Protein AF-U4UB54-F1 (afdb_monomer)

Sequence (239 aa):
MKPTSVFCNCKDSCSEETNCNCIKRSGTKFCFTDVEDLESYRLVAKSVNRPTYECNDQCQCCASLCGNKLVQCGPRKGLEVKLCEDARKGEGVFAGDPIANGSFVCEYAGETISEKEASIRFKLNAKHRRMNYIFCIDEHFGDNSVKTFIDPTVYGNIGRYINHSCDPNCSMIITRIHDNIPVLGIYACRDIKTGEELSYDYGISDLSGGVGELEPNRTKCLCGSTNCRGFLPYDSKIM

Organism: Dendroctonus ponderosae (NCBI:txid77166)

Mean predicted aligned error: 5.95 Å

InterPro domains:
  IPR001214 SET domain [PF00856] (90-203)
  IPR001214 SET domain [PS50280] (77-203)
  IPR001214 SET domain [SM00317] (77-209)
  IPR003616 Post-SET domain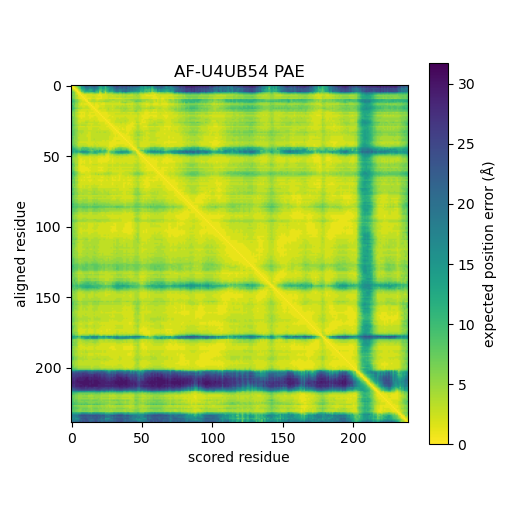 [PS50868] (217-233)
  IPR003616 Post-SET domain [SM00508] (217-233)
  IPR007728 Pre-SET domain [PS50867] (6-74)
  IPR046341 SET domain superfamily [G3DSA:2.170.270.10] (1-237)
  IPR046341 SET domain superfamily [SSF82199] (5-230)
  IPR050973 Histone-lysine N-methyltransferase, H3 Lys-9 specific [PTHR46223] (6-233)

pLDDT: mean 88.28, std 14.68, range [31.72, 98.75]

Secondary structure (DSSP, 8-state):
----------SS--STTTT-HHHHH-SEEEE-S-SS-GGG-EEEESSTT--EE---TT--S-TTT--S--GGG-PPTTEEEEE-SSGGG-EEEEESS-B-TT-EEEEE-EEEE-HHHHHHHHHHHHHTT-----EEEEEEETTEEEEEEEEEEEEE-GGGGPEE-SS-SEEEEEEESSSS--EEEEEESS-B-TTPBPEE-------SSS-TT--TTPPBP----TT--SB----GGG-

Nearest PDB structures (foldseek):
  3bo5-assembly1_A  TM=8.324E-01  e=3.646E-15  Homo sapiens
  1peg-assembly2_B  TM=8.873E-01  e=2.115E-10  Neurospora crassa
  6c24-assembly1_K  TM=7.425E-01  e=3.211E-11  Homo sapiens
  4mi0-assembly1_A  TM=7.485E-01  e=7.020E-10  Homo sapiens
  5ht6-assembly1_A  TM=6.904E-01  e=7.768E-06  Homo sapiens

Radius of gyration: 18.67 Å; Cα contacts (8 Å, |Δi|>4): 504; chains: 1; bounding box: 44×36×50 Å

Solvent-accessible surface area (backbone atoms only — not comparable to full-atom values): 13770 Å² total; per-residue (Å²): 119,79,88,69,81,65,53,29,84,30,64,45,48,62,39,79,88,59,66,21,52,25,51,72,65,20,12,36,45,68,46,59,85,43,73,86,44,71,85,50,32,25,56,42,83,77,41,89,95,45,46,35,37,30,58,41,90,79,24,52,36,31,80,89,56,30,56,43,57,56,76,90,75,53,58,50,82,56,68,40,80,43,74,37,94,58,60,90,72,36,55,27,28,26,30,64,47,72,42,54,49,23,20,70,44,33,47,58,44,42,43,78,47,53,72,71,54,48,34,51,52,50,53,51,23,61,76,67,73,46,85,82,61,71,42,77,45,79,48,75,50,83,97,43,73,49,78,47,37,33,32,33,80,87,50,52,47,78,40,71,36,47,38,61,20,72,72,47,49,28,44,80,41,53,29,30,47,68,79,90,66,75,44,37,38,31,24,26,72,36,73,40,50,56,73,39,73,46,19,30,63,84,56,81,45,75,75,84,52,98,61,86,86,74,68,90,82,73,53,72,47,80,54,80,44,94,76,51,78,59,43,55,58,58,74,68,87,57,107

Structure (mmCIF, N/CA/C/O backbone):
data_AF-U4UB54-F1
#
_entry.id   AF-U4UB54-F1
#
loop_
_atom_site.group_PDB
_atom_site.id
_atom_site.type_symbol
_atom_site.label_atom_id
_atom_site.label_alt_id
_atom_site.label_comp_id
_atom_site.label_asym_id
_atom_site.label_entity_id
_atom_site.label_seq_id
_atom_site.pdbx_PDB_ins_code
_atom_site.Cartn_x
_atom_site.Cartn_y
_atom_site.Cartn_z
_atom_site.occupancy
_atom_site.B_iso_or_equiv
_atom_site.auth_seq_id
_atom_site.auth_comp_id
_atom_site.auth_asym_id
_atom_site.auth_atom_id
_atom_site.pdbx_PDB_model_num
ATOM 1 N N . ME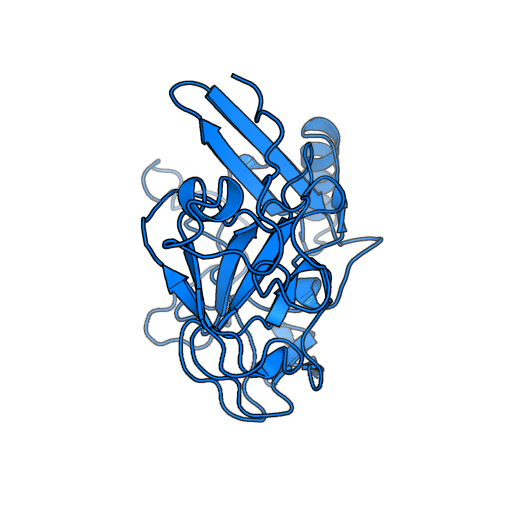T A 1 1 ? 10.610 17.191 14.970 1.00 44.44 1 MET A N 1
ATOM 2 C CA . MET A 1 1 ? 10.272 16.257 16.076 1.00 44.44 1 MET A CA 1
ATOM 3 C C . MET A 1 1 ? 10.198 14.852 15.500 1.00 44.44 1 MET A C 1
ATOM 5 O O . MET A 1 1 ? 9.519 14.687 14.497 1.00 44.44 1 MET A O 1
ATOM 9 N N . LYS A 1 2 ? 10.895 13.860 16.078 1.00 49.22 2 LYS A N 1
ATOM 10 C CA . LYS A 1 2 ? 10.706 12.452 15.682 1.00 49.22 2 LYS A CA 1
ATOM 11 C C . LYS A 1 2 ? 9.244 12.043 15.927 1.00 49.22 2 LYS A C 1
ATOM 13 O O . LYS A 1 2 ? 8.630 12.601 16.841 1.00 49.22 2 LYS A O 1
ATOM 18 N N . PRO A 1 3 ? 8.685 11.096 15.160 1.00 57.81 3 PRO A N 1
ATOM 19 C CA . PRO A 1 3 ? 7.348 10.597 15.434 1.00 57.81 3 PRO A CA 1
ATOM 20 C C . PRO A 1 3 ? 7.305 10.022 16.853 1.00 57.81 3 PRO A C 1
ATOM 22 O O . PRO A 1 3 ? 8.027 9.082 17.170 1.00 57.81 3 PRO A O 1
ATOM 25 N N . THR A 1 4 ? 6.525 10.649 17.728 1.00 62.09 4 THR A N 1
ATOM 26 C CA . THR A 1 4 ? 6.266 10.145 19.077 1.00 62.09 4 THR A CA 1
ATOM 27 C C . THR A 1 4 ? 5.351 8.941 19.023 1.00 62.09 4 THR A C 1
ATOM 29 O O . THR A 1 4 ? 4.424 8.930 18.209 1.00 62.09 4 THR A O 1
ATOM 32 N N . SER A 1 5 ? 5.585 8.011 19.948 1.00 66.06 5 SER A N 1
ATOM 33 C CA . SER A 1 5 ? 4.747 6.837 20.122 1.00 66.06 5 SER A CA 1
ATOM 34 C C . SER A 1 5 ? 3.275 7.155 20.283 1.00 66.06 5 SER A C 1
ATOM 36 O O . SER A 1 5 ? 2.917 8.087 21.009 1.00 66.06 5 SER A O 1
ATOM 38 N N . VAL A 1 6 ? 2.429 6.419 19.557 1.00 82.94 6 VAL A N 1
ATOM 39 C CA . VAL A 1 6 ? 0.975 6.599 19.570 1.00 82.94 6 VAL A CA 1
ATOM 40 C C . VAL A 1 6 ? 0.317 5.325 20.046 1.00 82.94 6 VAL A C 1
ATOM 42 O O . VAL A 1 6 ? 0.267 4.325 19.338 1.00 82.94 6 VAL A O 1
ATOM 45 N N . PHE A 1 7 ? -0.258 5.409 21.236 1.00 92.31 7 PHE A N 1
ATOM 46 C CA . PHE A 1 7 ? -1.129 4.388 21.783 1.00 92.31 7 PHE A CA 1
ATOM 47 C C . PHE A 1 7 ? -2.346 5.036 22.447 1.00 92.31 7 PHE A C 1
ATOM 49 O O . PHE A 1 7 ? -2.369 6.239 22.749 1.00 92.31 7 PHE A O 1
ATOM 56 N N . CYS A 1 8 ? -3.397 4.242 22.636 1.00 94.88 8 CYS A N 1
ATOM 57 C CA . CYS A 1 8 ? -4.633 4.676 23.272 1.00 94.88 8 CYS A CA 1
ATOM 58 C C . CYS A 1 8 ? -4.848 3.987 24.625 1.00 94.88 8 CYS A C 1
ATOM 60 O O . CYS A 1 8 ? -4.383 2.874 24.857 1.00 94.88 8 CYS A O 1
ATOM 62 N N . ASN A 1 9 ? -5.626 4.646 25.483 1.00 95.44 9 ASN A N 1
ATOM 63 C CA . ASN A 1 9 ? -6.106 4.103 26.758 1.00 95.44 9 ASN A CA 1
ATOM 64 C C . ASN A 1 9 ? -7.605 3.743 26.683 1.00 95.44 9 ASN A C 1
ATOM 66 O O . ASN A 1 9 ? -8.325 3.803 27.679 1.00 95.44 9 ASN A O 1
ATOM 70 N N . CYS A 1 10 ? -8.117 3.476 25.477 1.00 96.44 10 CYS A N 1
ATOM 71 C CA . CYS A 1 10 ? -9.497 3.028 25.284 1.00 96.44 10 CYS A CA 1
ATOM 72 C C . CYS A 1 10 ? -9.657 1.627 25.893 1.00 96.44 10 CYS A C 1
ATOM 74 O O . CYS A 1 10 ? -8.702 0.865 25.872 1.00 96.44 10 CYS A O 1
ATOM 76 N N . LYS A 1 11 ? -10.836 1.282 26.425 1.00 92.00 11 LYS A N 1
ATOM 77 C CA . LYS A 1 11 ? -11.068 -0.036 27.050 1.00 92.00 11 LYS A CA 1
ATOM 78 C C . LYS A 1 11 ? -11.519 -1.097 26.045 1.00 92.00 11 LYS A C 1
ATOM 80 O O . LYS A 1 11 ? -10.897 -2.145 25.946 1.00 92.00 11 LYS A O 1
ATOM 85 N N . ASP A 1 12 ? -12.545 -0.788 25.256 1.00 92.19 12 ASP A N 1
ATOM 86 C CA . ASP A 1 12 ? -13.142 -1.742 24.317 1.00 92.19 12 ASP A CA 1
ATOM 87 C C . ASP A 1 12 ? -12.739 -1.401 22.879 1.00 92.19 12 ASP A C 1
ATOM 89 O O . ASP A 1 12 ? -11.664 -1.792 22.427 1.00 92.19 12 ASP A O 1
ATOM 93 N N . SER A 1 13 ? -13.548 -0.608 22.176 1.00 94.31 13 SER A N 1
ATOM 94 C CA . SER A 1 13 ? -13.308 -0.211 20.790 1.00 94.31 13 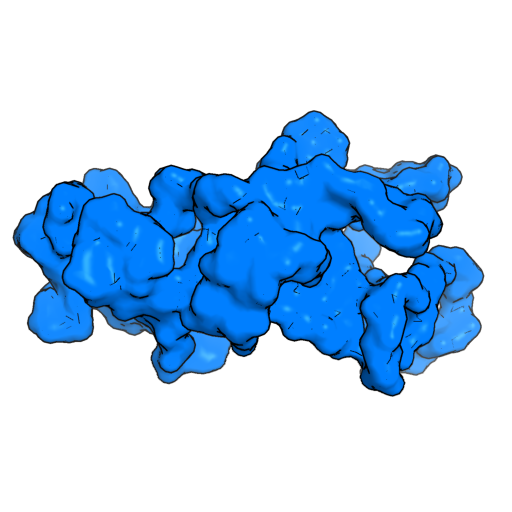SER A CA 1
ATOM 95 C C . SER A 1 13 ? -12.722 1.203 20.665 1.00 94.31 13 SER A C 1
ATOM 97 O O . SER A 1 13 ? -12.788 2.045 21.571 1.00 94.31 13 SER A O 1
ATOM 99 N N . CYS A 1 14 ? -12.107 1.472 19.514 1.00 95.50 14 CYS A N 1
ATOM 100 C CA . CYS A 1 14 ? -11.536 2.772 19.176 1.00 95.50 14 CYS A CA 1
ATOM 101 C C . CYS A 1 14 ? -12.378 3.468 18.114 1.00 95.50 14 CYS A C 1
ATOM 103 O O . CYS A 1 14 ? -12.528 2.961 17.006 1.00 95.50 14 CYS A O 1
ATOM 105 N N . SER A 1 15 ? -12.866 4.659 18.438 1.00 91.50 15 SER A N 1
ATOM 106 C CA . SER A 1 15 ? -13.650 5.498 17.542 1.00 91.50 15 SER A CA 1
ATOM 107 C C . SER A 1 15 ? -13.408 6.983 17.845 1.00 91.50 15 SER A C 1
ATOM 109 O O . SER A 1 15 ? -12.535 7.340 18.646 1.00 91.50 15 SER A O 1
ATOM 111 N N . GLU A 1 16 ? -14.147 7.869 17.176 1.00 87.25 16 GLU A N 1
ATOM 112 C CA . GLU A 1 16 ? -14.123 9.303 17.491 1.00 87.25 16 GLU A CA 1
ATOM 113 C C . GLU A 1 16 ? -14.774 9.575 18.858 1.00 87.25 16 GLU A C 1
ATOM 115 O O . GLU A 1 16 ? -14.246 10.358 19.647 1.00 87.25 16 GLU A O 1
ATOM 120 N N . GLU A 1 17 ? -15.847 8.854 19.186 1.00 90.06 17 GLU A N 1
ATOM 121 C CA . GLU A 1 17 ? -16.606 8.969 20.436 1.00 90.06 17 GLU A CA 1
ATOM 122 C C . GLU A 1 17 ? -15.799 8.493 21.647 1.00 90.06 17 GLU A C 1
ATOM 124 O O . GLU A 1 17 ? -15.867 9.098 22.717 1.00 90.06 17 GLU A O 1
ATOM 129 N N . THR A 1 18 ? -14.969 7.456 21.483 1.00 91.56 18 THR A N 1
ATOM 130 C CA . THR A 1 18 ? -14.071 6.991 22.555 1.00 91.56 18 THR A CA 1
ATOM 131 C C . THR A 1 18 ? -12.829 7.864 22.720 1.00 91.56 18 THR A C 1
ATOM 133 O O . THR A 1 18 ? -11.957 7.561 23.538 1.00 91.56 18 THR A O 1
ATOM 136 N N . ASN A 1 19 ? -12.751 8.979 21.981 1.00 91.56 19 ASN A N 1
ATOM 137 C CA . ASN A 1 19 ? -11.705 9.987 22.100 1.00 91.56 19 ASN A CA 1
ATOM 138 C C . ASN A 1 19 ? -10.295 9.400 21.862 1.00 91.56 19 ASN A C 1
ATOM 140 O O . ASN A 1 19 ? -9.308 9.891 22.422 1.00 91.56 19 ASN A O 1
ATOM 144 N N . CYS A 1 20 ? -10.204 8.354 21.030 1.00 94.50 20 CYS A N 1
ATOM 145 C CA . CYS A 1 20 ? -9.002 7.550 20.824 1.00 94.50 20 CYS A CA 1
ATOM 146 C C . CYS A 1 20 ? -7.843 8.359 20.218 1.00 94.50 20 CYS A C 1
ATOM 148 O O . CYS A 1 20 ? -7.984 8.998 19.173 1.00 94.50 20 CYS A O 1
ATOM 150 N N . ASN A 1 21 ? -6.662 8.284 20.841 1.00 93.12 21 ASN A N 1
ATOM 151 C CA . ASN A 1 21 ? -5.459 8.984 20.377 1.00 93.12 21 ASN A CA 1
ATOM 152 C C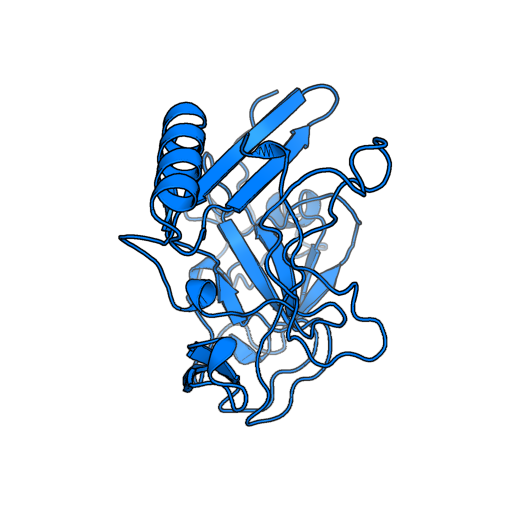 . ASN A 1 21 ? -5.021 8.551 18.966 1.00 93.12 21 ASN A C 1
ATOM 154 O O . ASN A 1 21 ? -4.655 9.410 18.163 1.00 93.12 21 ASN A O 1
ATOM 158 N N . CYS A 1 22 ? -5.099 7.254 18.644 1.00 94.00 22 CYS A N 1
ATOM 159 C CA . CYS A 1 22 ? -4.751 6.728 17.319 1.00 94.00 22 CYS A CA 1
ATOM 160 C C . CYS A 1 22 ? -5.691 7.299 16.241 1.00 94.00 22 CYS A C 1
ATOM 162 O O . CYS A 1 22 ? -5.241 7.851 15.236 1.00 94.00 22 CYS A O 1
ATOM 164 N N . ILE A 1 23 ? -7.004 7.281 16.497 1.00 93.50 23 ILE A N 1
ATOM 165 C CA . ILE A 1 23 ? -8.020 7.789 15.562 1.00 93.50 23 ILE A CA 1
ATOM 166 C C . ILE A 1 23 ? -7.910 9.305 15.356 1.00 93.50 23 ILE A C 1
ATOM 168 O O . ILE A 1 23 ? -8.033 9.774 14.228 1.00 93.50 23 ILE A O 1
ATOM 172 N N . LYS A 1 24 ? -7.658 10.088 16.413 1.00 91.88 24 LYS A N 1
ATOM 173 C CA . LYS A 1 24 ? -7.502 11.553 16.299 1.00 91.88 24 LYS A CA 1
ATOM 174 C C . LYS A 1 24 ? -6.281 11.970 15.492 1.00 91.88 24 LYS A C 1
ATOM 176 O O . LYS A 1 24 ? -6.297 13.015 14.842 1.00 91.88 24 LYS A O 1
ATOM 181 N N . ARG A 1 25 ? -5.196 11.201 15.600 1.00 89.94 25 ARG A N 1
ATOM 182 C CA . ARG A 1 25 ? -3.952 11.493 14.887 1.00 89.94 25 ARG A CA 1
ATOM 183 C C . ARG A 1 25 ? -4.025 11.061 13.422 1.00 89.94 25 ARG A C 1
ATOM 185 O O . ARG A 1 25 ? -3.326 11.640 12.592 1.00 89.94 25 ARG A O 1
ATOM 192 N N . SER A 1 26 ? -4.887 10.093 13.116 1.00 92.12 26 SER A N 1
ATOM 193 C CA . SER A 1 26 ? -5.104 9.576 11.767 1.00 92.12 26 SER A CA 1
ATOM 194 C C . SER A 1 26 ? -5.710 10.614 10.824 1.00 92.12 26 SER A C 1
ATOM 196 O O . SER A 1 26 ? -6.629 11.352 11.180 1.00 92.12 26 SER A O 1
ATOM 198 N N . GLY A 1 27 ? -5.219 10.632 9.583 1.00 91.31 27 GLY A N 1
ATOM 199 C CA . GLY A 1 27 ? -5.869 11.322 8.461 1.00 91.31 27 GLY A CA 1
ATOM 200 C C . GLY A 1 27 ? -7.088 10.592 7.913 1.00 91.31 27 GLY A C 1
ATOM 201 O O . GLY A 1 27 ? -7.785 11.113 7.048 1.00 91.31 27 GLY A O 1
ATOM 202 N N . THR A 1 28 ? -7.343 9.390 8.407 1.00 92.75 28 THR A N 1
ATOM 203 C CA . THR A 1 28 ? -8.304 8.423 7.886 1.00 92.75 28 THR A CA 1
ATOM 204 C C . THR A 1 28 ? -9.032 7.731 9.042 1.00 92.75 28 THR A C 1
ATOM 206 O O . THR A 1 28 ? -8.699 7.915 10.217 1.00 92.75 28 THR A O 1
ATOM 209 N N . LYS A 1 29 ? -10.063 6.950 8.728 1.00 93.56 29 LYS A N 1
ATOM 210 C CA . LYS A 1 29 ? -10.636 5.939 9.625 1.00 93.56 29 LYS A CA 1
ATOM 211 C C . LYS A 1 29 ? -11.063 4.716 8.842 1.00 93.56 29 LYS A C 1
ATOM 213 O O . LYS A 1 29 ? -11.405 4.834 7.668 1.00 93.56 29 LYS A O 1
ATOM 218 N N . PHE A 1 30 ? -11.131 3.587 9.528 1.00 95.88 30 PHE A N 1
ATOM 219 C CA . PHE A 1 30 ? -11.853 2.430 9.035 1.00 95.88 30 PHE A CA 1
ATOM 220 C C . PHE A 1 30 ? -13.330 2.516 9.424 1.00 95.88 30 PHE A C 1
ATOM 222 O O . PHE A 1 30 ? -13.671 2.830 10.565 1.00 95.88 30 PHE A O 1
ATOM 229 N N . CYS A 1 31 ? -14.197 2.241 8.459 1.00 95.38 31 CYS A N 1
ATOM 230 C CA . CYS A 1 31 ? -15.605 1.934 8.659 1.00 95.38 31 CYS A CA 1
ATOM 231 C C . CYS A 1 31 ? -15.820 0.472 8.270 1.00 95.38 31 CYS A C 1
ATOM 233 O O . CYS A 1 31 ? -15.302 0.039 7.249 1.00 95.38 31 CYS A O 1
ATOM 235 N N . PHE A 1 32 ? -16.558 -0.282 9.069 1.00 95.94 32 PHE A N 1
ATOM 236 C CA . PHE A 1 32 ? -16.773 -1.715 8.877 1.00 95.94 32 PHE A CA 1
ATOM 237 C C . PHE A 1 32 ? -18.129 -2.094 9.471 1.00 95.94 32 PHE A C 1
ATOM 239 O O . PHE A 1 32 ? -18.669 -1.361 10.305 1.00 95.94 32 PHE A O 1
ATOM 246 N N . THR A 1 33 ? -18.693 -3.212 9.025 1.00 95.88 33 THR A N 1
ATOM 247 C CA . THR A 1 33 ? -19.958 -3.737 9.566 1.00 95.88 33 THR A CA 1
ATOM 248 C C . THR A 1 33 ? -19.725 -4.775 10.650 1.00 95.88 33 THR A C 1
ATOM 250 O O . THR A 1 33 ? -20.550 -4.907 11.549 1.00 95.88 33 THR A O 1
ATOM 253 N N . ASP A 1 34 ? -18.604 -5.486 10.574 1.00 94.44 34 ASP A N 1
ATOM 254 C CA . ASP A 1 34 ? -18.202 -6.512 11.524 1.00 94.44 34 ASP A CA 1
ATOM 255 C C . ASP A 1 34 ? -16.684 -6.423 11.727 1.00 94.44 34 ASP A C 1
ATOM 257 O O . ASP A 1 34 ? -15.926 -6.277 10.768 1.00 94.44 34 ASP A O 1
ATOM 261 N N . VAL A 1 35 ? -16.246 -6.445 12.987 1.00 94.56 35 VAL A N 1
ATOM 262 C CA . VAL A 1 35 ? -14.830 -6.337 13.353 1.00 94.56 35 VAL A CA 1
ATOM 263 C C . VAL A 1 35 ? -14.038 -7.570 12.912 1.00 94.56 35 VAL A C 1
ATOM 265 O O . VAL A 1 35 ? -12.852 -7.435 12.609 1.00 94.56 35 VAL A O 1
ATOM 268 N N . GLU A 1 36 ? -14.686 -8.737 12.836 1.00 94.19 36 GLU A N 1
ATOM 269 C CA . GLU A 1 36 ? -14.069 -10.007 12.435 1.00 94.19 36 GLU A CA 1
ATOM 270 C C . GLU A 1 36 ? -14.036 -10.189 10.907 1.00 94.19 36 GLU A C 1
ATOM 272 O O . GLU A 1 36 ? -13.170 -10.894 10.381 1.00 94.19 36 GLU A O 1
ATOM 277 N N . ASP A 1 37 ? -14.928 -9.512 10.177 1.00 95.62 37 ASP A N 1
ATOM 278 C CA . ASP A 1 37 ? -14.938 -9.499 8.714 1.00 95.62 37 ASP A CA 1
ATOM 279 C C . ASP A 1 37 ? -14.036 -8.385 8.168 1.00 95.62 37 ASP A C 1
ATOM 281 O O . ASP A 1 37 ? -14.488 -7.275 7.868 1.00 95.62 37 ASP A O 1
ATOM 285 N N . LEU A 1 38 ? -12.751 -8.704 7.988 1.00 95.31 38 LEU A N 1
ATOM 286 C CA . LEU A 1 38 ? -11.751 -7.798 7.406 1.00 95.31 38 LEU A CA 1
ATOM 287 C C . LEU A 1 38 ? -12.139 -7.290 6.006 1.00 95.31 38 LEU A C 1
ATOM 289 O O . LEU A 1 38 ? -11.689 -6.222 5.588 1.00 95.31 38 LEU A O 1
ATOM 293 N N . GLU A 1 39 ? -12.982 -8.019 5.271 1.00 95.06 39 GLU A N 1
ATOM 294 C CA . GLU A 1 39 ? -13.432 -7.615 3.941 1.00 95.06 39 GLU A CA 1
ATOM 295 C C . GLU A 1 39 ? -14.573 -6.595 3.980 1.00 95.06 39 GLU A C 1
ATOM 297 O O . GLU A 1 39 ? -14.838 -5.943 2.964 1.00 95.06 39 GLU A O 1
ATOM 302 N N . SER A 1 40 ? -15.199 -6.383 5.141 1.00 96.19 40 SER A N 1
ATOM 303 C CA . SER A 1 40 ? -16.181 -5.317 5.361 1.00 96.19 40 SER A CA 1
ATOM 304 C C . SER A 1 40 ? -15.545 -3.939 5.573 1.00 96.19 40 SER A C 1
ATOM 306 O O . SER A 1 40 ? -16.232 -2.919 5.482 1.00 96.19 40 SER A O 1
ATOM 308 N N . TYR A 1 41 ? -14.229 -3.884 5.811 1.00 97.81 41 TYR A N 1
ATOM 309 C CA . TYR A 1 41 ? -13.525 -2.649 6.141 1.00 97.81 41 TYR A CA 1
ATOM 310 C C . TYR A 1 41 ? -13.363 -1.732 4.931 1.00 97.81 41 TYR A C 1
ATOM 312 O O . TYR A 1 41 ? -12.993 -2.145 3.830 1.00 97.81 41 TYR A O 1
ATOM 320 N N . ARG A 1 42 ? -13.603 -0.445 5.154 1.00 97.38 42 ARG A N 1
ATOM 321 C CA . ARG A 1 42 ? -13.495 0.635 4.176 1.00 97.38 42 ARG A CA 1
ATOM 322 C C . ARG A 1 42 ? -12.705 1.777 4.794 1.00 97.38 42 ARG A C 1
ATOM 324 O O . ARG A 1 42 ? -13.076 2.296 5.846 1.00 97.38 42 ARG A O 1
ATOM 331 N N . LEU A 1 43 ? -11.621 2.178 4.145 1.00 95.88 43 LEU A N 1
ATOM 332 C CA . LEU A 1 43 ? -10.858 3.355 4.523 1.00 95.88 43 LEU A CA 1
ATOM 333 C C . LEU A 1 43 ? -11.586 4.615 4.045 1.00 95.88 43 LEU A C 1
ATOM 335 O O . LEU A 1 43 ? -11.852 4.787 2.858 1.00 95.88 43 LEU A O 1
ATOM 339 N N . VAL A 1 44 ? -11.869 5.519 4.976 1.00 93.00 44 VAL A N 1
ATOM 340 C CA . VAL A 1 44 ? -12.497 6.814 4.709 1.00 93.00 44 VAL A CA 1
ATOM 341 C C . VAL A 1 44 ? -11.517 7.921 5.077 1.00 93.00 44 VAL A C 1
ATOM 343 O O . VAL A 1 44 ? -11.032 7.988 6.210 1.00 93.00 44 VAL A O 1
ATOM 346 N N . ALA A 1 45 ? -11.223 8.806 4.125 1.00 88.12 45 ALA A N 1
ATOM 347 C CA . ALA A 1 45 ? -10.366 9.963 4.356 1.00 88.12 45 ALA A CA 1
ATOM 348 C C . ALA A 1 45 ? -11.078 11.022 5.218 1.00 88.12 45 ALA A C 1
ATOM 350 O O . ALA A 1 45 ? -12.236 11.358 4.982 1.00 88.12 45 ALA A O 1
ATOM 351 N N . LYS A 1 46 ? -10.364 11.571 6.205 1.00 80.38 46 LYS A N 1
ATOM 352 C CA . LYS A 1 46 ? -10.786 12.718 7.031 1.00 80.38 46 LYS A CA 1
ATOM 353 C C . LYS A 1 46 ? -9.997 13.981 6.708 1.00 80.38 46 LYS A C 1
ATOM 355 O O . LYS A 1 46 ? -10.534 15.080 6.765 1.00 80.38 46 LYS A O 1
ATOM 360 N N . SER A 1 47 ? -8.709 13.821 6.417 1.00 75.81 47 SER A N 1
ATOM 361 C CA . SER A 1 47 ? -7.786 14.901 6.085 1.00 75.81 47 SER A CA 1
ATOM 362 C C . SER A 1 47 ? -6.793 14.403 5.057 1.00 75.81 47 SER A C 1
ATOM 364 O O . SER A 1 47 ? -6.134 13.383 5.259 1.00 75.81 47 SER A O 1
ATOM 366 N N . VAL A 1 48 ? -6.625 15.177 3.991 1.00 63.62 48 VAL A N 1
ATOM 367 C CA . VAL A 1 48 ? -5.493 15.008 3.085 1.00 63.62 48 VAL A CA 1
ATOM 368 C C . VAL A 1 48 ? -4.206 15.317 3.868 1.00 63.62 48 VAL A C 1
ATOM 370 O O . VAL A 1 48 ? -4.196 16.218 4.709 1.00 63.62 48 VAL A O 1
ATOM 373 N N . ASN A 1 49 ? -3.140 14.545 3.652 1.00 73.81 49 ASN A N 1
ATOM 374 C CA . ASN A 1 49 ? -1.793 14.758 4.219 1.00 73.81 49 ASN A CA 1
ATOM 375 C C . ASN A 1 49 ? -1.550 14.318 5.677 1.00 73.81 49 ASN A C 1
ATOM 377 O O . ASN A 1 49 ? -0.652 14.844 6.335 1.00 73.81 49 ASN A O 1
ATOM 381 N N . ARG A 1 50 ? -2.297 13.340 6.201 1.00 84.56 50 ARG A N 1
ATOM 382 C CA . ARG A 1 50 ? -1.931 12.651 7.453 1.00 84.56 50 ARG A CA 1
ATOM 383 C C . ARG A 1 50 ? -1.932 11.135 7.254 1.00 84.56 50 ARG A C 1
ATOM 385 O O . ARG A 1 50 ? -2.828 10.638 6.573 1.00 84.56 50 ARG A O 1
ATOM 392 N N . PRO A 1 51 ? -0.981 10.400 7.857 1.00 89.88 51 PRO A N 1
ATOM 393 C CA . PRO A 1 51 ? -0.973 8.946 7.776 1.00 89.88 51 PRO A CA 1
ATOM 394 C C . PRO A 1 51 ? -2.150 8.344 8.557 1.00 89.88 51 PRO A C 1
ATOM 396 O O . PRO A 1 51 ? -2.761 8.998 9.410 1.00 89.88 51 PRO A O 1
ATOM 399 N N . THR A 1 52 ? -2.449 7.080 8.281 1.00 93.00 52 THR A N 1
ATOM 400 C CA . THR A 1 52 ? -3.311 6.242 9.123 1.00 93.00 52 THR A CA 1
ATOM 401 C C . THR A 1 52 ? -2.514 5.793 10.350 1.00 93.00 52 THR A C 1
ATOM 403 O O . THR A 1 52 ? -1.373 5.364 10.205 1.00 93.00 52 THR A O 1
ATOM 406 N N . TYR A 1 53 ? -3.089 5.861 11.550 1.00 94.12 53 TYR A N 1
ATOM 407 C CA . TYR A 1 53 ? -2.515 5.273 12.764 1.00 94.12 53 TYR A CA 1
ATOM 408 C C . TYR A 1 53 ? -3.407 4.137 13.259 1.00 94.12 53 TYR A C 1
ATOM 410 O O . TYR A 1 53 ? -4.499 4.377 13.781 1.00 94.12 53 TYR A O 1
ATOM 418 N N . GLU A 1 54 ? -2.924 2.906 13.138 1.00 95.56 54 GLU A N 1
ATOM 419 C CA . GLU A 1 54 ? -3.587 1.744 13.725 1.00 95.56 54 GLU A CA 1
ATOM 420 C C . GLU A 1 54 ? -3.300 1.639 15.223 1.00 95.56 54 GLU A C 1
ATOM 422 O O . GLU A 1 54 ? -2.328 2.183 15.747 1.00 95.56 54 GLU A O 1
ATOM 427 N N . CYS A 1 55 ? -4.164 0.923 15.935 1.00 95.75 55 CYS A N 1
ATOM 428 C CA . CYS A 1 55 ? -3.876 0.504 17.296 1.00 95.75 55 CYS A CA 1
ATOM 429 C C . CYS A 1 55 ? -2.855 -0.640 17.278 1.00 95.75 55 CYS A C 1
ATOM 431 O O . CYS A 1 55 ? -2.984 -1.596 16.515 1.00 95.75 55 CYS A O 1
ATOM 433 N N . ASN A 1 56 ? -1.880 -0.594 18.176 1.00 94.31 56 ASN A N 1
ATOM 434 C CA . ASN A 1 56 ? -0.827 -1.602 18.335 1.00 94.31 56 ASN A CA 1
ATOM 435 C C . ASN A 1 56 ? -1.008 -2.400 19.637 1.00 94.31 56 ASN A C 1
ATOM 437 O O . ASN A 1 56 ? -2.104 -2.424 20.202 1.00 94.31 56 ASN A O 1
ATOM 441 N N . ASP A 1 57 ? 0.037 -3.104 20.053 1.00 93.06 57 ASP A N 1
ATOM 442 C CA . ASP A 1 57 ? 0.137 -3.893 21.282 1.00 93.06 57 ASP A CA 1
ATOM 443 C C . ASP A 1 57 ? 0.286 -3.041 22.558 1.00 93.06 57 ASP A C 1
ATOM 445 O O . ASP A 1 57 ? -0.019 -3.512 23.650 1.00 93.06 57 ASP A O 1
ATOM 449 N N . GLN A 1 58 ? 0.687 -1.772 22.433 1.00 93.56 58 GLN A N 1
ATOM 450 C CA . GLN A 1 58 ? 0.739 -0.811 23.543 1.00 93.56 58 GLN A CA 1
ATOM 451 C C . GLN A 1 58 ? -0.620 -0.149 23.826 1.00 93.56 58 GLN A C 1
ATOM 453 O O . GLN A 1 58 ? -0.783 0.538 24.836 1.00 93.56 58 GLN A O 1
ATOM 458 N N . CYS A 1 59 ? -1.602 -0.321 22.938 1.00 95.56 59 CYS A N 1
ATOM 459 C CA . CYS A 1 59 ? -2.956 0.186 23.129 1.00 95.56 59 CYS A CA 1
ATOM 460 C C . CYS A 1 59 ? -3.739 -0.674 24.129 1.00 95.56 59 CYS A C 1
ATOM 462 O O . CYS A 1 59 ? -3.705 -1.897 24.061 1.00 95.56 59 CYS A O 1
ATOM 464 N N . GLN A 1 60 ? -4.519 -0.036 25.005 1.00 96.25 60 GLN A N 1
ATOM 465 C CA . GLN A 1 60 ? -5.344 -0.737 26.003 1.00 96.25 60 GLN A CA 1
ATOM 466 C C . GLN A 1 60 ? -6.687 -1.249 25.458 1.00 96.25 60 GLN A C 1
ATOM 468 O O . GLN A 1 60 ? -7.415 -1.927 26.180 1.00 96.25 60 GLN A O 1
ATOM 473 N N . CYS A 1 61 ? -7.027 -0.916 24.208 1.00 96.88 61 CYS A N 1
ATOM 474 C CA . CYS A 1 61 ? -8.280 -1.337 23.590 1.00 96.88 61 CYS A CA 1
ATOM 475 C C . CYS A 1 61 ? -8.347 -2.860 23.454 1.00 96.88 61 CYS A C 1
ATOM 477 O O . CYS A 1 61 ? -7.352 -3.510 23.125 1.00 96.88 61 CYS A O 1
ATOM 479 N N . CYS A 1 62 ? -9.538 -3.421 23.629 1.00 95.50 62 CYS A N 1
ATOM 480 C CA . CYS A 1 62 ? -9.780 -4.845 23.480 1.00 95.50 62 CYS A CA 1
ATOM 481 C C . CYS A 1 62 ? -9.454 -5.308 22.050 1.00 95.50 62 CYS A C 1
ATOM 483 O O . CYS A 1 62 ? -10.052 -4.842 21.080 1.00 95.50 62 CYS A O 1
ATOM 485 N N . ALA A 1 63 ? -8.510 -6.244 21.917 1.00 90.44 63 ALA A N 1
ATOM 486 C CA . ALA A 1 63 ? -8.016 -6.708 20.621 1.00 90.44 63 ALA A CA 1
ATOM 487 C C . ALA A 1 63 ? -9.118 -7.298 19.724 1.00 90.44 63 ALA A C 1
ATOM 489 O O . ALA A 1 63 ? -9.072 -7.095 18.517 1.00 90.44 63 ALA A O 1
ATOM 490 N N . SER A 1 64 ? -10.119 -7.966 20.305 1.00 91.56 64 SER A N 1
ATOM 491 C CA . SER A 1 64 ? -11.244 -8.559 19.569 1.00 91.56 64 SER A CA 1
ATOM 492 C C . SER A 1 64 ? -12.372 -7.574 19.247 1.00 91.56 64 SER A C 1
ATOM 494 O O . SER A 1 64 ? -13.275 -7.921 18.500 1.00 91.56 64 SER A O 1
ATOM 496 N N . LEU A 1 65 ? -12.359 -6.362 19.814 1.00 94.62 65 LEU A N 1
ATOM 497 C CA . LEU A 1 65 ? -13.408 -5.351 19.600 1.00 94.62 65 LEU A CA 1
ATOM 498 C C . LEU A 1 65 ? -12.885 -4.084 18.908 1.00 94.62 65 LEU A C 1
ATOM 500 O O . LEU A 1 65 ? -13.659 -3.205 18.525 1.00 94.62 65 LEU A O 1
ATOM 504 N N . CYS A 1 66 ? -11.567 -3.946 18.764 1.00 96.38 66 CYS A N 1
ATOM 505 C CA . CYS A 1 66 ? -10.947 -2.775 18.170 1.00 96.38 66 CYS A CA 1
ATOM 506 C C . CYS A 1 66 ? -10.796 -2.929 16.654 1.00 96.38 66 CYS A C 1
ATOM 508 O O . CYS A 1 66 ? -9.807 -3.478 16.180 1.00 96.38 66 CYS A O 1
ATOM 510 N N . GLY A 1 67 ? -11.706 -2.327 15.889 1.00 95.88 67 GLY A N 1
ATOM 511 C CA . GLY A 1 67 ? -11.582 -2.244 14.427 1.00 95.88 67 GLY A CA 1
ATOM 512 C C . GLY A 1 67 ? -10.644 -1.145 13.916 1.00 95.88 67 GLY A C 1
ATOM 513 O O . GLY A 1 67 ? -10.759 -0.707 12.777 1.00 95.88 67 GLY A O 1
ATOM 514 N N . ASN A 1 68 ? -9.707 -0.660 14.737 1.00 96.56 68 ASN A N 1
ATOM 515 C CA . ASN A 1 68 ? -8.603 0.187 14.266 1.00 96.56 68 ASN A CA 1
ATOM 516 C C . ASN A 1 68 ? -7.329 -0.644 14.030 1.00 96.56 68 ASN A C 1
ATOM 518 O O . ASN A 1 68 ? -6.228 -0.215 14.377 1.00 96.56 68 ASN A O 1
ATOM 522 N N . LYS A 1 69 ? -7.505 -1.869 13.528 1.00 94.94 69 LYS A N 1
ATOM 523 C CA . LYS A 1 69 ? -6.470 -2.869 13.263 1.00 94.94 69 LYS A CA 1
ATOM 524 C C . LYS A 1 69 ? -6.866 -3.605 11.980 1.00 94.94 69 LYS A C 1
ATOM 526 O O . LYS A 1 69 ? -7.807 -4.387 12.018 1.00 94.94 69 LYS A O 1
ATOM 531 N N . LEU A 1 70 ? -6.213 -3.321 10.855 1.00 95.88 70 LEU A N 1
ATOM 532 C CA . LEU A 1 70 ? -6.556 -3.940 9.569 1.00 95.88 70 LEU A CA 1
ATOM 533 C C . LEU A 1 70 ? -5.311 -4.341 8.787 1.00 95.88 70 LEU A C 1
ATOM 535 O O . LEU A 1 70 ? -5.149 -5.505 8.443 1.00 95.88 70 LEU A O 1
ATOM 539 N N . VAL A 1 71 ? -4.410 -3.394 8.537 1.00 95.81 71 VAL A N 1
ATOM 540 C CA . VAL A 1 71 ? -3.170 -3.619 7.787 1.00 95.81 71 VAL A CA 1
ATOM 541 C C . VAL A 1 71 ? -2.326 -4.692 8.473 1.00 95.81 71 VAL A C 1
ATOM 543 O O . VAL A 1 71 ? -1.859 -5.624 7.822 1.00 95.81 71 VAL A O 1
ATOM 546 N N . GLN A 1 72 ? -2.247 -4.646 9.808 1.00 94.50 72 GLN A N 1
ATOM 547 C CA . GLN A 1 72 ? -1.546 -5.655 10.612 1.00 94.50 72 GLN A CA 1
ATOM 548 C C . GLN A 1 72 ? -2.151 -7.073 10.534 1.00 94.50 72 GLN A C 1
ATOM 550 O O . GLN A 1 72 ? -1.515 -8.024 10.983 1.00 94.50 72 GLN A O 1
ATOM 555 N N . CYS A 1 73 ? -3.360 -7.234 9.985 1.00 94.81 73 CYS A N 1
ATOM 556 C CA . CYS A 1 73 ? -4.015 -8.533 9.806 1.00 94.81 73 CYS A CA 1
ATOM 557 C C . CYS A 1 73 ? -3.609 -9.239 8.500 1.00 94.81 73 CYS A C 1
ATOM 559 O O . CYS A 1 73 ? -4.001 -10.385 8.276 1.00 94.81 73 CYS A O 1
ATOM 561 N N . GLY A 1 74 ? -2.789 -8.592 7.667 1.00 94.88 74 GLY A N 1
ATOM 562 C CA . GLY A 1 74 ? -2.250 -9.173 6.443 1.00 94.88 74 GLY A CA 1
ATOM 563 C C . GLY A 1 74 ? -3.111 -8.920 5.202 1.00 94.88 74 GLY A C 1
ATOM 564 O O . GLY A 1 74 ? -4.157 -8.275 5.272 1.00 94.88 74 GLY A O 1
ATOM 565 N N . PRO A 1 75 ? -2.642 -9.378 4.029 1.00 96.50 75 PRO A N 1
ATOM 566 C CA . PRO A 1 75 ? -3.275 -9.070 2.755 1.00 96.50 75 PRO A CA 1
ATOM 567 C C . PRO A 1 75 ? -4.670 -9.688 2.639 1.00 96.50 75 PRO A C 1
ATOM 569 O O . PRO A 1 75 ? -4.956 -10.751 3.196 1.00 96.50 75 PRO A O 1
ATOM 572 N N . ARG A 1 76 ? -5.512 -9.048 1.826 1.00 95.75 76 ARG A N 1
ATOM 573 C CA . ARG A 1 76 ? -6.797 -9.587 1.388 1.00 95.75 76 ARG A CA 1
ATOM 574 C C . ARG A 1 76 ? -6.599 -10.961 0.735 1.00 95.75 76 ARG A C 1
ATOM 576 O O . ARG A 1 76 ? -5.623 -11.193 0.018 1.00 95.75 76 ARG A O 1
ATOM 583 N N . LYS A 1 77 ? -7.546 -11.870 0.965 1.00 95.00 77 LYS A N 1
ATOM 584 C CA . LYS A 1 77 ? -7.599 -13.174 0.290 1.00 95.00 77 LYS A CA 1
ATOM 585 C C . LYS A 1 77 ? -7.998 -13.010 -1.184 1.00 95.00 77 LYS A C 1
ATOM 587 O O . LYS A 1 77 ? -8.483 -11.961 -1.594 1.00 95.00 77 LYS A O 1
ATOM 592 N N . GLY A 1 78 ? -7.767 -14.048 -1.987 1.00 95.94 78 GLY A N 1
ATOM 593 C CA . GLY A 1 78 ? -8.190 -14.062 -3.392 1.00 95.94 78 GLY A CA 1
ATOM 594 C C . GLY A 1 78 ? -7.375 -13.151 -4.317 1.00 95.94 78 GLY A C 1
ATOM 595 O O . GLY A 1 78 ? -7.821 -12.856 -5.415 1.00 95.94 78 GLY A O 1
ATOM 596 N N . LEU A 1 79 ? -6.193 -12.680 -3.910 1.00 98.19 79 LEU A N 1
ATOM 597 C CA . LEU A 1 79 ? -5.277 -11.984 -4.818 1.00 98.19 79 LEU A CA 1
ATOM 598 C C . LEU A 1 79 ? -4.470 -12.996 -5.634 1.00 98.19 79 LEU A C 1
ATOM 600 O O . LEU A 1 79 ? -3.880 -13.921 -5.072 1.00 98.19 79 LEU A O 1
ATOM 604 N N . GLU A 1 80 ? -4.404 -12.799 -6.948 1.00 98.19 80 GLU A N 1
ATOM 605 C CA . GLU A 1 80 ? -3.754 -13.735 -7.867 1.00 98.19 80 GLU A CA 1
ATOM 606 C C . GLU A 1 80 ? -2.628 -13.051 -8.644 1.00 98.19 80 GLU A C 1
ATOM 608 O O . GLU A 1 80 ? -2.837 -12.005 -9.253 1.00 98.19 80 GLU A O 1
ATOM 613 N N . VAL A 1 81 ? -1.435 -13.652 -8.663 1.00 98.25 81 VAL A N 1
ATOM 614 C CA . VAL A 1 81 ? -0.326 -13.194 -9.514 1.00 98.25 81 VAL A CA 1
ATOM 615 C C . VAL A 1 81 ? -0.375 -13.950 -10.836 1.00 98.25 81 VAL A C 1
ATOM 617 O O . VAL A 1 81 ? -0.363 -15.182 -10.846 1.00 98.25 81 VAL A O 1
ATOM 620 N N . LYS A 1 82 ? -0.453 -13.221 -11.951 1.00 97.69 82 LYS A N 1
ATOM 621 C CA . LYS A 1 82 ? -0.512 -13.790 -13.308 1.00 97.69 82 LYS A CA 1
ATOM 622 C C . LYS A 1 82 ? 0.285 -12.936 -14.284 1.00 97.69 82 LYS A C 1
ATOM 624 O O . LYS A 1 82 ? 0.512 -11.756 -14.038 1.00 97.69 82 LYS A O 1
ATOM 629 N N . LEU A 1 83 ? 0.667 -13.510 -15.422 1.00 97.56 83 LEU A N 1
ATOM 630 C CA . LEU A 1 83 ? 1.184 -12.720 -16.541 1.00 97.56 83 LEU A CA 1
ATOM 631 C C . LEU A 1 83 ? 0.096 -11.780 -17.065 1.00 97.56 83 LEU A C 1
ATOM 633 O O . LEU A 1 83 ? -1.049 -12.191 -17.251 1.00 97.56 83 LEU A O 1
ATOM 637 N N . CYS A 1 84 ? 0.470 -10.530 -17.320 1.00 96.75 84 CYS A N 1
ATOM 638 C CA . CYS A 1 84 ? -0.417 -9.570 -17.960 1.00 96.75 84 CYS A CA 1
ATOM 639 C C . CYS A 1 84 ? -0.702 -9.966 -19.412 1.00 96.75 84 CYS A C 1
ATOM 641 O O . CYS A 1 84 ? 0.156 -10.547 -20.078 1.00 96.75 84 CYS A O 1
ATOM 643 N N . GLU A 1 85 ? -1.865 -9.560 -19.933 1.00 91.94 85 GLU A N 1
ATOM 644 C CA . GLU A 1 85 ? -2.201 -9.729 -21.358 1.00 91.94 85 GLU A CA 1
ATOM 645 C C . GLU A 1 85 ? -1.117 -9.126 -22.266 1.00 91.94 85 GLU A C 1
ATOM 647 O O . GLU A 1 85 ? -0.676 -9.748 -23.233 1.00 91.94 85 GLU A O 1
ATOM 652 N N . ASP A 1 86 ? -0.619 -7.938 -21.908 1.00 92.69 86 ASP A N 1
ATOM 653 C CA . ASP A 1 86 ? 0.618 -7.403 -22.467 1.00 92.69 86 ASP A CA 1
ATOM 654 C C . ASP A 1 86 ? 1.825 -7.942 -21.689 1.00 92.69 86 ASP A C 1
ATOM 656 O O . ASP A 1 86 ? 2.236 -7.377 -20.671 1.00 92.69 86 ASP A O 1
ATOM 660 N N . ALA A 1 87 ? 2.427 -9.015 -22.206 1.00 91.81 87 ALA A N 1
ATOM 661 C CA . ALA A 1 87 ? 3.570 -9.694 -21.593 1.00 91.81 87 ALA A CA 1
ATOM 662 C C . ALA A 1 87 ? 4.791 -8.784 -21.348 1.00 91.81 87 ALA A C 1
ATOM 664 O O . ALA A 1 87 ? 5.660 -9.126 -20.547 1.00 91.81 87 ALA A O 1
ATOM 665 N N . ARG A 1 88 ? 4.873 -7.609 -21.992 1.00 91.44 88 ARG A N 1
ATOM 666 C CA . ARG A 1 88 ? 5.948 -6.629 -21.752 1.00 91.44 88 ARG A CA 1
ATOM 667 C C . ARG A 1 88 ? 5.848 -5.966 -20.377 1.00 91.44 88 ARG A C 1
ATOM 669 O O . ARG A 1 88 ? 6.847 -5.428 -19.911 1.00 91.44 88 ARG A O 1
ATOM 676 N N . LYS A 1 89 ? 4.670 -5.998 -19.740 1.00 92.56 89 LYS A N 1
ATOM 677 C CA . LYS A 1 89 ? 4.484 -5.584 -18.340 1.00 92.56 89 LYS A CA 1
ATOM 678 C C . LYS A 1 89 ? 4.983 -6.637 -17.348 1.00 92.56 89 LYS A C 1
ATOM 680 O O . LYS A 1 89 ? 5.237 -6.309 -16.199 1.00 92.56 89 LYS A O 1
ATOM 685 N N . GLY A 1 90 ? 5.157 -7.881 -17.798 1.00 94.50 90 GLY A N 1
ATOM 686 C CA . GLY A 1 90 ? 5.486 -9.009 -16.937 1.00 94.50 90 GLY A CA 1
ATOM 687 C C . GLY A 1 90 ? 4.275 -9.488 -16.141 1.00 94.50 90 GLY A C 1
ATOM 688 O O . GLY A 1 90 ? 3.164 -9.592 -16.668 1.00 94.50 90 GLY A O 1
ATOM 689 N N . GLU A 1 91 ? 4.506 -9.823 -14.878 1.00 97.12 91 GLU A N 1
ATOM 690 C CA . GLU A 1 91 ? 3.462 -10.258 -13.954 1.00 97.12 91 GLU A CA 1
ATOM 691 C C . GLU A 1 91 ? 2.684 -9.060 -13.394 1.00 97.12 91 GLU A C 1
ATOM 693 O O . GLU A 1 91 ? 3.203 -7.952 -13.283 1.00 97.12 91 GLU A O 1
ATOM 698 N N . GLY A 1 92 ? 1.419 -9.294 -13.070 1.00 97.94 92 GLY A N 1
ATOM 699 C CA . GLY A 1 92 ? 0.513 -8.359 -12.419 1.00 97.94 92 GLY A CA 1
ATOM 700 C C . GLY A 1 92 ? -0.242 -9.058 -11.293 1.00 97.94 92 GLY A C 1
ATOM 701 O O . GLY A 1 92 ? -0.283 -10.291 -11.233 1.00 97.94 92 GLY A O 1
ATOM 702 N N . VAL A 1 93 ? -0.862 -8.275 -10.412 1.00 98.69 93 VAL A N 1
ATOM 703 C CA . VAL A 1 93 ? -1.808 -8.791 -9.413 1.00 98.69 93 VAL A CA 1
ATOM 704 C C . VAL A 1 93 ? -3.224 -8.554 -9.909 1.00 98.69 93 VAL A C 1
ATOM 706 O O . VAL A 1 93 ? -3.535 -7.468 -10.386 1.00 98.69 93 VAL A O 1
ATOM 709 N N . PHE A 1 94 ? -4.086 -9.551 -9.766 1.00 98.69 94 PHE A N 1
ATOM 710 C CA . PHE A 1 94 ? -5.471 -9.523 -10.216 1.00 98.69 94 PHE A CA 1
ATOM 711 C C . PHE A 1 94 ? -6.412 -9.833 -9.055 1.00 98.69 94 PHE A C 1
ATOM 713 O O . PHE A 1 94 ? -6.081 -10.614 -8.157 1.00 98.69 94 PHE A O 1
ATOM 720 N N . ALA A 1 95 ? -7.591 -9.218 -9.079 1.00 98.56 95 ALA A N 1
ATOM 721 C CA . ALA A 1 95 ? -8.639 -9.482 -8.104 1.00 98.56 95 ALA A CA 1
ATOM 722 C C . ALA A 1 95 ? -9.334 -10.824 -8.400 1.00 98.56 95 ALA A C 1
ATOM 724 O O . ALA A 1 95 ? -9.943 -10.979 -9.454 1.00 98.56 95 ALA A O 1
ATOM 725 N N . GLY A 1 96 ? -9.284 -11.794 -7.487 1.00 97.88 96 GLY A N 1
ATOM 726 C CA . GLY A 1 96 ? -10.040 -13.052 -7.596 1.00 97.88 96 GLY A CA 1
ATOM 727 C C . GLY A 1 96 ? -11.531 -12.890 -7.285 1.00 97.88 96 GLY A C 1
ATOM 728 O O . GLY A 1 96 ? -12.356 -13.634 -7.805 1.00 97.88 96 GLY A O 1
ATOM 729 N N . ASP A 1 97 ? -11.886 -11.847 -6.535 1.00 97.56 97 ASP A N 1
ATOM 730 C CA . ASP A 1 97 ? -13.250 -11.497 -6.133 1.00 97.56 97 ASP A CA 1
ATOM 731 C C . ASP A 1 97 ? -13.475 -9.983 -6.281 1.00 97.56 97 ASP A C 1
ATOM 733 O O . ASP A 1 97 ? -12.496 -9.230 -6.337 1.00 97.56 97 ASP A O 1
ATOM 737 N N . PRO A 1 98 ? -14.728 -9.491 -6.318 1.00 98.25 98 PRO A N 1
ATOM 738 C CA . PRO A 1 98 ? -14.991 -8.057 -6.333 1.00 98.25 98 PRO A CA 1
ATOM 739 C C . PRO A 1 98 ? -14.380 -7.361 -5.107 1.00 98.25 98 PRO A C 1
ATOM 741 O O . PRO A 1 98 ? -14.520 -7.834 -3.978 1.00 98.25 98 PRO A O 1
ATOM 744 N N . ILE A 1 99 ? -13.735 -6.211 -5.318 1.00 98.56 99 ILE A N 1
ATOM 745 C CA . ILE A 1 99 ? -13.140 -5.398 -4.250 1.00 98.56 99 ILE A CA 1
ATOM 746 C C . ILE A 1 99 ? -13.829 -4.039 -4.254 1.00 98.56 99 ILE A C 1
ATOM 748 O O . ILE A 1 99 ? -13.730 -3.285 -5.218 1.00 98.56 99 ILE A O 1
ATOM 752 N N . ALA A 1 100 ? -14.541 -3.719 -3.180 1.00 98.25 100 ALA A N 1
ATOM 753 C CA . ALA A 1 100 ? -15.238 -2.444 -3.073 1.00 98.25 100 ALA A CA 1
ATOM 754 C C . ALA A 1 100 ? -14.265 -1.284 -2.805 1.00 98.25 100 ALA A C 1
ATOM 756 O O . ALA A 1 100 ? -13.231 -1.465 -2.152 1.00 98.25 100 ALA A O 1
ATOM 757 N N . ASN A 1 101 ? -14.637 -0.081 -3.236 1.00 98.06 101 ASN A N 1
ATOM 758 C CA . ASN A 1 101 ? -13.893 1.150 -2.982 1.00 98.06 101 ASN A CA 1
ATOM 759 C C . ASN A 1 101 ? -13.535 1.315 -1.494 1.00 98.06 101 ASN A C 1
ATOM 761 O O . ASN A 1 101 ? -14.388 1.147 -0.631 1.00 98.06 101 ASN A O 1
ATOM 765 N N . GLY A 1 102 ? -12.289 1.667 -1.186 1.00 97.50 102 GLY A N 1
ATOM 766 C CA . GLY A 1 102 ? -11.773 1.849 0.170 1.00 97.50 102 GLY A CA 1
ATOM 767 C C . GLY A 1 102 ? -11.325 0.557 0.857 1.00 97.50 102 GLY A C 1
ATOM 768 O O . GLY A 1 102 ? -10.785 0.629 1.959 1.00 97.50 102 GLY A O 1
ATOM 769 N N . SER A 1 103 ? -11.522 -0.618 0.251 1.00 98.12 103 SER A N 1
ATOM 770 C CA . SER A 1 103 ? -11.062 -1.884 0.837 1.00 98.12 103 SER A CA 1
ATOM 771 C C . SER A 1 103 ? -9.539 -1.977 0.828 1.00 98.12 103 SER A C 1
ATOM 773 O O . SER A 1 103 ? -8.886 -1.558 -0.131 1.00 98.12 103 SER A O 1
ATOM 775 N N . PHE A 1 104 ? -8.973 -2.565 1.880 1.00 98.25 104 PHE A N 1
ATOM 776 C CA . PHE A 1 104 ? -7.555 -2.905 1.921 1.00 98.25 104 PHE A CA 1
ATOM 777 C C . PHE A 1 104 ? -7.244 -4.066 0.966 1.00 98.25 104 PHE A C 1
ATOM 779 O O . PHE A 1 104 ? -8.015 -5.022 0.866 1.00 98.25 104 PHE A O 1
ATOM 786 N N . VAL A 1 105 ? -6.116 -3.968 0.263 1.00 98.44 105 VAL A N 1
ATOM 787 C CA . VAL A 1 105 ? -5.620 -4.983 -0.674 1.00 98.44 105 VAL A CA 1
ATOM 788 C C . VAL A 1 105 ? -4.436 -5.710 -0.047 1.00 98.44 105 VAL A C 1
ATOM 790 O O . VAL A 1 105 ? -4.534 -6.880 0.311 1.00 98.44 105 VAL A O 1
ATOM 793 N N . CYS A 1 106 ? -3.306 -5.026 0.092 1.00 98.25 106 CYS A N 1
ATOM 794 C CA . CYS A 1 106 ? -2.087 -5.561 0.682 1.00 98.25 106 CYS A CA 1
ATOM 795 C C . CYS A 1 106 ? -1.140 -4.414 1.034 1.00 98.25 106 CYS A C 1
ATOM 797 O O . CYS A 1 106 ? -1.382 -3.260 0.692 1.00 98.25 106 CYS A O 1
ATOM 799 N N . GLU A 1 107 ? -0.025 -4.723 1.683 1.00 96.81 107 GLU A N 1
ATOM 800 C CA . GLU A 1 107 ? 1.070 -3.764 1.818 1.00 96.81 107 GLU A CA 1
ATOM 801 C C . GLU A 1 107 ? 1.938 -3.718 0.553 1.00 96.81 107 GLU A C 1
ATOM 803 O O . GLU A 1 107 ? 1.947 -4.664 -0.238 1.00 96.81 107 GLU A O 1
ATOM 808 N N . TYR A 1 108 ? 2.737 -2.665 0.408 1.00 96.25 108 TYR A N 1
ATOM 809 C CA . TYR A 1 108 ? 3.991 -2.715 -0.338 1.00 96.25 108 TYR A CA 1
ATOM 810 C C . TYR A 1 108 ? 5.133 -2.932 0.657 1.00 96.25 108 TYR A C 1
ATOM 812 O O . TYR A 1 108 ? 5.554 -1.992 1.334 1.00 96.25 108 TYR A O 1
ATOM 820 N N . ALA A 1 109 ? 5.593 -4.177 0.787 1.00 95.81 109 ALA A N 1
ATOM 821 C CA . ALA A 1 109 ? 6.529 -4.572 1.835 1.00 95.81 109 ALA A CA 1
ATOM 822 C C . ALA A 1 109 ? 7.776 -5.251 1.263 1.00 95.81 109 ALA A C 1
ATOM 824 O O . ALA A 1 109 ? 7.692 -6.067 0.342 1.00 95.81 109 ALA A O 1
ATOM 825 N N . GLY A 1 110 ? 8.924 -4.936 1.861 1.00 96.25 110 GLY A N 1
ATOM 826 C CA . GLY A 1 110 ? 10.224 -5.504 1.536 1.00 96.25 110 GLY A CA 1
ATOM 827 C C . GLY A 1 110 ? 11.299 -5.079 2.532 1.00 96.25 110 GLY A C 1
ATOM 828 O O . GLY A 1 110 ? 10.989 -4.677 3.655 1.00 96.25 110 GLY A O 1
ATOM 829 N N . GLU A 1 111 ? 12.567 -5.146 2.136 1.00 96.94 111 GLU A N 1
ATOM 830 C CA . GLU A 1 111 ? 13.673 -4.716 2.992 1.00 96.94 111 GLU A CA 1
ATOM 831 C C . GLU A 1 111 ? 13.596 -3.204 3.253 1.00 96.94 111 GLU A C 1
ATOM 833 O O . GLU A 1 111 ? 13.545 -2.413 2.313 1.00 96.94 111 GLU A O 1
ATOM 838 N N . THR A 1 112 ? 13.634 -2.779 4.520 1.00 94.94 112 THR A N 1
ATOM 839 C CA . THR A 1 112 ? 13.856 -1.361 4.842 1.00 94.94 112 THR A CA 1
ATOM 840 C C . THR A 1 112 ? 15.349 -1.066 4.778 1.00 94.94 112 THR A C 1
ATOM 842 O O . THR A 1 112 ? 16.129 -1.611 5.561 1.00 94.94 112 THR A O 1
ATOM 845 N N . ILE A 1 113 ? 15.752 -0.207 3.845 1.00 95.69 113 ILE A N 1
ATOM 846 C CA . ILE A 1 113 ? 17.159 0.081 3.555 1.00 95.69 113 ILE A CA 1
ATOM 847 C C . ILE A 1 113 ? 17.504 1.548 3.825 1.00 95.69 113 ILE A C 1
ATOM 849 O O . ILE A 1 113 ? 16.645 2.426 3.865 1.00 95.69 113 ILE A O 1
ATOM 853 N N . SER A 1 114 ? 18.792 1.823 4.037 1.00 95.31 114 SER A N 1
ATOM 854 C CA . SER A 1 114 ? 19.281 3.201 4.171 1.00 95.31 114 SER A CA 1
ATOM 855 C C . SER A 1 114 ? 19.247 3.939 2.829 1.00 95.31 114 SER A C 1
ATOM 857 O O . SER A 1 114 ? 19.359 3.308 1.780 1.00 95.31 114 SER A O 1
ATOM 859 N N . GLU A 1 115 ? 19.206 5.275 2.856 1.00 93.50 115 GLU A N 1
ATOM 860 C CA . GLU A 1 115 ? 19.315 6.114 1.647 1.00 93.50 115 GLU A CA 1
ATOM 861 C C . GLU A 1 115 ? 20.571 5.771 0.828 1.00 93.50 115 GLU A C 1
ATOM 863 O O . GLU A 1 115 ? 20.501 5.586 -0.383 1.00 93.50 115 GLU A O 1
ATOM 868 N N . LYS A 1 116 ? 21.713 5.563 1.502 1.00 95.56 116 LYS A N 1
ATOM 869 C CA . LYS A 1 116 ? 22.968 5.157 0.851 1.00 95.56 116 LYS A CA 1
ATOM 870 C C . LYS A 1 116 ? 22.821 3.837 0.088 1.00 95.56 116 LYS A C 1
ATOM 872 O O . LYS A 1 116 ? 23.307 3.725 -1.034 1.00 95.56 116 LYS A O 1
ATOM 877 N N . GLU A 1 117 ? 22.182 2.843 0.701 1.00 96.50 117 GLU A N 1
ATOM 878 C CA . GLU A 1 117 ? 21.955 1.538 0.073 1.00 96.50 117 GLU A CA 1
ATOM 879 C C . GLU A 1 117 ? 20.958 1.648 -1.087 1.00 96.50 117 GLU A C 1
ATOM 881 O O . GLU A 1 117 ? 21.206 1.094 -2.157 1.00 96.50 117 GLU A O 1
ATOM 886 N N . ALA A 1 118 ? 19.889 2.433 -0.924 1.00 93.75 118 ALA A N 1
ATOM 887 C CA . ALA A 1 118 ? 18.916 2.701 -1.978 1.00 93.75 118 ALA A CA 1
ATOM 888 C C . ALA A 1 118 ? 19.581 3.312 -3.223 1.00 93.75 118 ALA A C 1
ATOM 890 O O . ALA A 1 118 ? 19.407 2.793 -4.326 1.00 93.75 118 ALA A O 1
ATOM 891 N N . SER A 1 119 ? 20.426 4.336 -3.059 1.00 90.94 119 SER A N 1
ATOM 892 C CA . SER A 1 119 ? 21.156 4.947 -4.177 1.00 90.94 119 SER A CA 1
ATOM 893 C C . SER A 1 119 ? 22.145 3.980 -4.842 1.00 90.94 119 SER A C 1
ATOM 895 O O . SER A 1 119 ? 22.321 4.018 -6.063 1.00 90.94 119 SER A O 1
ATOM 897 N N . ILE A 1 120 ? 22.798 3.096 -4.074 1.00 93.94 120 ILE A N 1
ATOM 898 C CA . ILE A 1 120 ? 23.685 2.055 -4.624 1.00 93.94 120 ILE A CA 1
ATOM 899 C C . ILE A 1 120 ? 22.875 1.068 -5.472 1.00 93.94 120 ILE A C 1
ATOM 901 O O . ILE A 1 120 ? 23.214 0.845 -6.639 1.00 93.94 120 ILE A O 1
ATOM 905 N N . ARG A 1 121 ? 21.789 0.510 -4.921 1.00 94.00 121 ARG A N 1
ATOM 906 C CA . ARG A 1 121 ? 20.923 -0.450 -5.620 1.00 94.00 121 ARG A CA 1
ATOM 907 C C . ARG A 1 121 ? 20.271 0.170 -6.855 1.00 94.00 121 ARG A C 1
ATOM 909 O O . ARG A 1 121 ? 20.269 -0.464 -7.907 1.00 94.00 121 ARG A O 1
ATOM 916 N N . PHE A 1 122 ? 19.824 1.426 -6.782 1.00 88.75 122 PHE A N 1
ATOM 917 C CA . PHE A 1 122 ? 19.282 2.172 -7.922 1.00 88.75 122 PHE A CA 1
ATOM 918 C C . PHE A 1 122 ? 20.288 2.245 -9.080 1.00 88.75 122 PHE A C 1
ATOM 920 O O . PHE A 1 122 ? 19.976 1.855 -10.208 1.00 88.75 122 PHE A O 1
ATOM 927 N N . LYS A 1 123 ? 21.529 2.672 -8.798 1.00 88.56 123 LYS A N 1
ATOM 928 C CA . LYS A 1 123 ? 22.599 2.787 -9.806 1.00 88.56 123 LYS A CA 1
ATOM 929 C C . LYS A 1 123 ? 22.980 1.429 -10.396 1.00 88.56 123 LYS A C 1
ATOM 931 O O . LYS A 1 123 ? 23.210 1.326 -11.601 1.00 88.56 123 LYS A O 1
ATOM 936 N N . LEU A 1 124 ? 23.022 0.379 -9.573 1.00 91.12 124 LEU A N 1
ATOM 937 C CA . LEU A 1 124 ? 23.280 -0.985 -10.039 1.00 91.12 124 LEU A CA 1
ATOM 938 C C . LEU A 1 124 ? 22.143 -1.511 -10.922 1.00 91.12 124 LEU A C 1
ATOM 940 O O . LEU A 1 124 ? 22.419 -2.075 -11.982 1.00 91.12 124 LEU A O 1
ATOM 944 N N . ASN A 1 125 ? 20.884 -1.293 -10.541 1.00 88.62 125 ASN A N 1
ATOM 945 C CA . ASN A 1 125 ? 19.731 -1.701 -11.341 1.00 88.62 125 ASN A CA 1
ATOM 946 C C . ASN A 1 125 ? 19.736 -1.007 -12.705 1.00 88.62 125 ASN A C 1
ATOM 948 O O . ASN A 1 125 ? 19.622 -1.688 -13.723 1.00 88.62 125 ASN A O 1
ATOM 952 N N . ALA A 1 126 ? 19.994 0.303 -12.749 1.00 84.50 126 ALA A N 1
ATOM 953 C CA . ALA A 1 126 ? 20.140 1.044 -14.000 1.00 84.50 126 ALA A CA 1
ATOM 954 C C . ALA A 1 126 ? 21.296 0.503 -14.864 1.00 84.50 126 ALA A C 1
ATOM 956 O O . ALA A 1 126 ? 21.098 0.172 -16.035 1.00 84.50 126 ALA A O 1
ATOM 957 N N . LYS A 1 127 ? 22.491 0.324 -14.277 1.00 86.94 127 LYS A N 1
ATOM 958 C CA . LYS A 1 127 ? 23.678 -0.216 -14.967 1.00 86.94 127 LYS A CA 1
ATOM 959 C C . LYS A 1 127 ? 23.424 -1.596 -15.579 1.00 86.94 127 LYS A C 1
ATOM 961 O O . LYS A 1 127 ? 23.912 -1.887 -16.669 1.00 86.94 127 LYS A O 1
ATOM 966 N N . HIS A 1 128 ? 22.679 -2.446 -14.877 1.00 88.19 128 HIS A N 1
ATOM 967 C CA . HIS A 1 128 ? 22.387 -3.817 -15.291 1.00 88.19 128 HIS A CA 1
ATOM 968 C C . HIS A 1 128 ? 21.036 -3.977 -16.000 1.00 88.19 128 HIS A C 1
ATOM 970 O O . HIS A 1 128 ? 20.657 -5.109 -16.293 1.00 88.19 128 HIS A O 1
ATOM 976 N N . ARG A 1 129 ? 20.325 -2.876 -16.290 1.00 83.56 129 ARG A N 1
ATOM 977 C CA . ARG A 1 129 ? 18.989 -2.874 -16.916 1.00 83.56 129 ARG A CA 1
ATOM 978 C C . ARG A 1 129 ? 17.985 -3.777 -16.186 1.00 83.56 129 ARG A C 1
ATOM 980 O O . ARG A 1 129 ? 17.225 -4.513 -16.810 1.00 83.56 129 ARG A O 1
ATOM 987 N N . ARG A 1 130 ? 18.016 -3.747 -14.854 1.00 85.19 130 ARG A N 1
ATOM 988 C CA . ARG A 1 130 ? 17.080 -4.464 -13.980 1.00 85.19 130 ARG A CA 1
ATOM 989 C C . ARG A 1 130 ? 15.901 -3.568 -13.624 1.00 85.19 130 ARG A C 1
ATOM 991 O O . ARG A 1 130 ? 16.043 -2.348 -13.561 1.00 85.19 130 ARG A O 1
ATOM 998 N N . MET A 1 131 ? 14.764 -4.197 -13.339 1.00 83.12 131 MET A N 1
ATOM 999 C CA . MET A 1 131 ? 13.615 -3.522 -12.738 1.00 83.12 131 MET A CA 1
ATOM 1000 C C . MET A 1 131 ? 14.012 -2.881 -11.406 1.00 83.12 131 MET A C 1
ATOM 1002 O O . MET A 1 131 ? 14.816 -3.440 -10.658 1.00 83.12 131 MET A O 1
ATOM 1006 N N . ASN A 1 132 ? 13.441 -1.715 -11.123 1.00 85.81 132 ASN A N 1
ATOM 1007 C CA . ASN A 1 132 ? 13.651 -1.005 -9.873 1.00 85.81 132 ASN A CA 1
ATOM 1008 C C . ASN A 1 132 ? 12.355 -1.008 -9.064 1.00 85.81 132 ASN A C 1
ATOM 1010 O O . ASN A 1 132 ? 11.338 -0.512 -9.538 1.00 85.81 132 ASN A O 1
ATOM 1014 N N . TYR A 1 133 ? 12.419 -1.578 -7.863 1.00 89.31 133 TYR A N 1
ATOM 1015 C CA . TYR A 1 133 ? 11.290 -1.705 -6.946 1.00 89.31 133 TYR A CA 1
ATOM 1016 C C . TYR A 1 133 ? 11.443 -0.825 -5.698 1.00 89.31 133 TYR A C 1
ATOM 1018 O O . TYR A 1 133 ? 10.638 -0.923 -4.772 1.00 89.31 133 TYR A O 1
ATOM 1026 N N . ILE A 1 134 ? 12.483 0.008 -5.635 1.00 91.75 134 ILE A N 1
ATOM 1027 C CA . ILE A 1 134 ? 12.746 0.843 -4.466 1.00 91.75 134 ILE A CA 1
ATOM 1028 C C . ILE A 1 134 ? 11.657 1.909 -4.380 1.00 91.75 134 ILE A C 1
ATOM 1030 O O . ILE A 1 134 ? 11.471 2.690 -5.311 1.00 91.75 134 ILE A O 1
ATOM 1034 N N . PHE A 1 135 ? 10.971 1.953 -3.245 1.00 90.06 135 PHE A N 1
ATOM 1035 C CA . PHE A 1 135 ? 9.967 2.959 -2.940 1.00 90.06 135 PHE A CA 1
ATOM 1036 C C . PHE A 1 135 ? 10.473 3.883 -1.831 1.00 90.06 135 PHE A C 1
ATOM 1038 O O . PHE A 1 135 ? 10.952 3.407 -0.800 1.00 90.06 135 PHE A O 1
ATOM 1045 N N . CYS A 1 136 ? 10.357 5.197 -2.031 1.00 90.62 136 CYS A N 1
ATOM 1046 C CA . CYS A 1 136 ? 10.715 6.210 -1.041 1.00 90.62 136 CYS A CA 1
ATOM 1047 C C . CYS A 1 136 ? 9.453 6.807 -0.409 1.00 90.62 136 CYS A C 1
ATOM 1049 O O . CYS A 1 136 ? 8.654 7.469 -1.068 1.00 90.62 136 CYS A O 1
ATOM 1051 N N . ILE A 1 137 ? 9.282 6.588 0.890 1.00 89.31 137 ILE A N 1
ATOM 1052 C CA . ILE A 1 137 ? 8.260 7.248 1.698 1.00 89.31 137 ILE A CA 1
ATOM 1053 C C . ILE A 1 137 ? 8.872 8.526 2.249 1.00 89.31 137 ILE A C 1
ATOM 1055 O O . ILE A 1 137 ? 9.807 8.457 3.039 1.00 89.31 137 ILE A O 1
ATOM 1059 N N . ASP A 1 138 ? 8.330 9.671 1.858 1.00 87.69 138 ASP A N 1
ATOM 1060 C CA . ASP A 1 138 ? 8.781 10.993 2.290 1.00 87.69 138 ASP A CA 1
ATOM 1061 C C . ASP A 1 138 ? 7.706 11.621 3.192 1.00 87.69 138 ASP A C 1
ATOM 1063 O O . ASP A 1 138 ? 6.727 12.195 2.712 1.00 87.69 138 ASP A O 1
ATOM 1067 N N . GLU A 1 139 ? 7.836 11.438 4.509 1.00 86.19 139 GLU A N 1
ATOM 1068 C CA . GLU A 1 139 ? 6.899 11.978 5.499 1.00 86.19 139 GLU A CA 1
ATOM 1069 C C . GLU A 1 139 ? 7.360 13.354 5.992 1.00 86.19 139 GLU A C 1
ATOM 1071 O O . GLU A 1 139 ? 8.439 13.489 6.570 1.00 86.19 139 GLU A O 1
ATOM 1076 N N . HIS A 1 140 ? 6.512 14.371 5.829 1.00 83.31 140 HIS A N 1
ATOM 1077 C CA . HIS A 1 140 ? 6.791 15.749 6.246 1.00 83.31 140 HIS A CA 1
ATOM 1078 C C . HIS A 1 140 ? 6.154 16.052 7.612 1.00 83.31 140 HIS A C 1
ATOM 1080 O O . HIS A 1 140 ? 4.955 15.864 7.819 1.00 83.31 140 HIS A O 1
ATOM 1086 N N . PHE A 1 141 ? 6.958 16.550 8.551 1.00 80.12 141 PHE A N 1
ATOM 1087 C CA . PHE A 1 141 ? 6.596 16.897 9.927 1.00 80.12 141 PHE A CA 1
ATOM 1088 C C . PHE A 1 141 ? 7.030 18.338 10.244 1.00 80.12 141 PHE A C 1
ATOM 1090 O O . PHE A 1 141 ? 8.076 18.576 10.865 1.00 80.12 141 PHE A O 1
ATOM 1097 N N . GLY A 1 142 ? 6.212 19.308 9.823 1.00 80.19 142 GLY A N 1
ATOM 1098 C CA . GLY A 1 142 ? 6.598 20.723 9.831 1.00 80.19 142 GLY A CA 1
ATOM 1099 C C . GLY A 1 142 ? 7.751 20.947 8.853 1.00 80.19 142 GLY A C 1
ATOM 1100 O O . GLY A 1 142 ? 7.681 20.470 7.727 1.00 80.19 142 GLY A O 1
ATOM 1101 N N . ASP A 1 143 ? 8.833 21.580 9.308 1.00 80.81 143 ASP A N 1
ATOM 1102 C CA . ASP A 1 143 ? 10.029 21.836 8.483 1.00 80.81 143 ASP A CA 1
ATOM 1103 C C . ASP A 1 143 ? 10.973 20.625 8.348 1.00 80.81 143 ASP A C 1
ATOM 1105 O O . ASP A 1 143 ? 12.021 20.714 7.713 1.00 80.81 143 ASP A O 1
ATOM 1109 N N . ASN A 1 144 ? 10.653 19.494 8.986 1.00 79.81 144 ASN A N 1
ATOM 1110 C CA . ASN A 1 144 ? 11.473 18.284 8.916 1.00 79.81 144 ASN A CA 1
ATOM 1111 C C . ASN A 1 144 ? 10.820 17.261 7.993 1.00 79.81 144 ASN A C 1
ATOM 1113 O O . ASN A 1 144 ? 9.613 17.058 8.087 1.00 79.81 144 ASN A O 1
ATOM 1117 N N . SER A 1 145 ? 11.611 16.528 7.215 1.00 85.19 145 SER A N 1
ATOM 1118 C CA . SER A 1 145 ? 11.151 15.321 6.529 1.00 85.19 145 SER A CA 1
ATOM 1119 C C . SER A 1 145 ? 11.878 14.080 7.040 1.00 85.19 145 SER A C 1
ATOM 1121 O O . SER A 1 145 ? 13.025 14.137 7.491 1.00 85.19 145 SER A O 1
ATOM 1123 N N . VAL A 1 146 ? 11.183 12.946 7.017 1.00 86.56 146 VAL A N 1
ATOM 1124 C CA . VAL A 1 146 ? 11.742 11.627 7.309 1.00 86.56 146 VAL A CA 1
ATOM 1125 C C . VAL A 1 146 ? 11.522 10.756 6.086 1.00 86.56 146 VAL A C 1
ATOM 1127 O O . VAL A 1 146 ? 10.382 10.528 5.684 1.00 86.56 146 VAL A O 1
ATOM 1130 N N . LYS A 1 147 ? 12.622 10.256 5.519 1.00 90.06 147 LYS A N 1
ATOM 1131 C CA . LYS A 1 147 ? 12.590 9.321 4.399 1.00 90.06 147 LYS A CA 1
ATOM 1132 C C . LYS A 1 147 ? 12.729 7.882 4.880 1.00 90.06 147 LYS A C 1
ATOM 1134 O O . LYS A 1 147 ? 13.621 7.582 5.673 1.00 90.06 147 LYS A O 1
ATOM 1139 N N . THR A 1 148 ? 11.894 6.995 4.356 1.00 91.56 148 THR A N 1
ATOM 1140 C CA . THR A 1 148 ? 12.008 5.541 4.533 1.00 91.56 148 THR A CA 1
ATOM 1141 C C . THR A 1 148 ? 12.072 4.886 3.162 1.00 91.56 148 THR A C 1
ATOM 1143 O O . THR A 1 148 ? 11.207 5.140 2.329 1.00 91.56 148 THR A O 1
ATOM 1146 N N . PHE A 1 149 ? 13.078 4.045 2.924 1.00 93.56 149 PHE A N 1
ATOM 1147 C CA . PHE A 1 149 ? 13.249 3.345 1.651 1.00 93.56 149 PHE A CA 1
ATOM 1148 C C . PHE A 1 149 ? 12.896 1.870 1.820 1.00 93.56 149 PHE A C 1
ATOM 1150 O O . PHE A 1 149 ? 13.439 1.207 2.704 1.00 93.56 149 PHE A O 1
ATOM 1157 N N . ILE A 1 150 ? 12.002 1.368 0.971 1.00 94.69 150 ILE A N 1
ATOM 1158 C CA . ILE A 1 150 ? 11.554 -0.027 0.956 1.00 94.69 150 ILE A CA 1
ATOM 1159 C C . ILE A 1 150 ? 11.977 -0.653 -0.368 1.00 94.69 150 ILE A C 1
ATOM 1161 O O . ILE A 1 150 ? 11.645 -0.125 -1.426 1.00 94.69 150 ILE A O 1
ATOM 1165 N N . ASP A 1 151 ? 12.677 -1.783 -0.319 1.00 95.50 151 ASP A N 1
ATOM 1166 C CA . ASP A 1 151 ? 13.099 -2.528 -1.502 1.00 95.50 151 ASP A CA 1
ATOM 1167 C C . ASP A 1 151 ? 12.654 -4.002 -1.427 1.00 95.50 151 ASP A C 1
ATOM 1169 O O . ASP A 1 151 ? 13.257 -4.800 -0.705 1.00 95.50 151 ASP A O 1
ATOM 1173 N N . PRO A 1 152 ? 11.616 -4.400 -2.184 1.00 96.19 152 PRO A N 1
ATOM 1174 C CA . PRO A 1 152 ? 11.131 -5.773 -2.241 1.00 96.19 152 PRO A CA 1
ATOM 1175 C C . PRO A 1 152 ? 11.841 -6.625 -3.309 1.00 96.19 152 PRO A C 1
ATOM 1177 O O . PRO A 1 152 ? 11.291 -7.633 -3.765 1.00 96.19 152 PRO A O 1
ATOM 1180 N N . THR A 1 153 ? 13.028 -6.219 -3.779 1.00 93.88 153 THR A N 1
ATOM 1181 C CA . THR A 1 153 ? 13.755 -6.938 -4.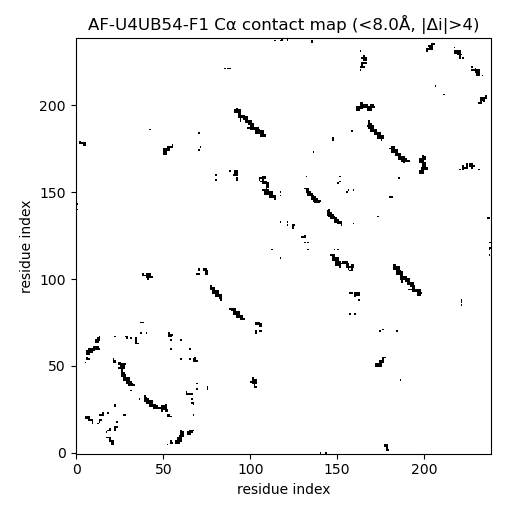839 1.00 93.88 153 THR A CA 1
ATOM 1182 C C . THR A 1 153 ? 14.171 -8.345 -4.408 1.00 93.88 153 THR A C 1
ATOM 1184 O O . THR A 1 153 ? 13.996 -9.280 -5.187 1.00 93.88 153 THR A O 1
ATOM 1187 N N . VAL A 1 154 ? 14.722 -8.501 -3.196 1.00 94.31 154 VAL A N 1
ATOM 1188 C CA . VAL A 1 154 ? 15.205 -9.798 -2.678 1.00 94.31 154 VAL A CA 1
ATOM 1189 C C . VAL A 1 154 ? 14.174 -10.442 -1.756 1.00 94.31 154 VAL A C 1
ATOM 1191 O O . VAL A 1 154 ? 13.817 -11.602 -1.947 1.00 94.31 154 VAL A O 1
ATOM 1194 N N . TYR A 1 155 ? 13.668 -9.678 -0.786 1.00 96.25 155 TYR A N 1
ATOM 1195 C CA . TYR A 1 155 ? 12.598 -10.093 0.116 1.00 96.25 155 TYR A CA 1
ATOM 1196 C C . TYR A 1 155 ? 11.434 -9.131 -0.047 1.00 96.25 155 TYR A C 1
ATOM 1198 O O . TYR A 1 155 ? 11.560 -7.962 0.299 1.00 96.25 155 TYR A O 1
ATOM 1206 N N . GLY A 1 156 ? 10.319 -9.615 -0.586 1.00 95.94 156 GLY A N 1
ATOM 1207 C CA . GLY A 1 156 ? 9.154 -8.792 -0.882 1.00 95.94 156 GLY A CA 1
ATOM 1208 C C . GLY A 1 156 ? 7.852 -9.570 -0.784 1.00 95.94 156 GLY A C 1
ATOM 1209 O O . GLY A 1 156 ? 7.847 -10.800 -0.831 1.00 95.94 156 GLY A O 1
ATOM 1210 N N . ASN A 1 157 ? 6.744 -8.846 -0.653 1.00 96.94 157 ASN A N 1
ATOM 1211 C CA . ASN A 1 157 ? 5.402 -9.424 -0.647 1.00 96.94 157 ASN A CA 1
ATOM 1212 C C . ASN A 1 157 ? 4.721 -9.318 -2.027 1.00 96.94 157 ASN A C 1
ATOM 1214 O O . ASN A 1 157 ? 5.317 -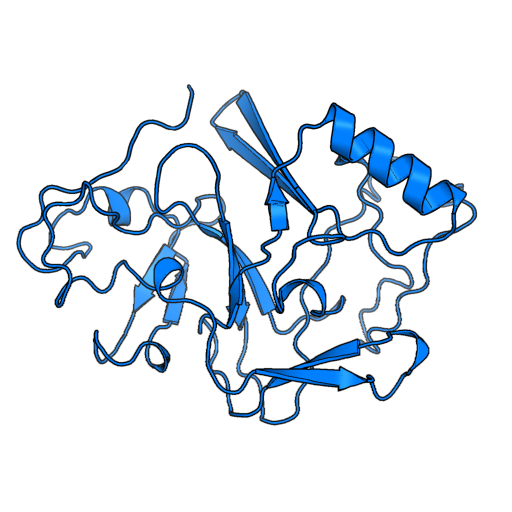8.849 -2.993 1.00 96.94 157 ASN A O 1
ATOM 1218 N N . ILE A 1 158 ? 3.451 -9.733 -2.119 1.00 97.69 158 ILE A N 1
ATOM 1219 C CA . ILE A 1 158 ? 2.656 -9.676 -3.360 1.00 97.69 158 ILE A CA 1
ATOM 1220 C C . ILE A 1 158 ? 2.550 -8.260 -3.958 1.00 97.69 158 ILE A C 1
ATOM 1222 O O . ILE A 1 158 ? 2.468 -8.117 -5.176 1.00 97.69 158 ILE A O 1
ATOM 1226 N N . GLY A 1 159 ? 2.632 -7.213 -3.127 1.00 97.12 159 GLY A N 1
ATOM 1227 C CA . GLY A 1 159 ? 2.545 -5.817 -3.561 1.00 97.12 159 GLY A CA 1
ATOM 1228 C C . GLY A 1 159 ? 3.606 -5.414 -4.587 1.00 97.12 159 GLY A C 1
ATOM 1229 O O . GLY A 1 159 ? 3.349 -4.535 -5.404 1.00 97.12 159 GLY A O 1
ATOM 1230 N N . ARG A 1 160 ? 4.758 -6.104 -4.627 1.00 95.81 160 ARG A N 1
ATOM 1231 C CA . ARG A 1 160 ? 5.830 -5.856 -5.611 1.00 95.81 160 ARG A CA 1
ATOM 1232 C C . ARG A 1 160 ? 5.424 -6.122 -7.067 1.00 95.81 160 ARG A C 1
ATOM 1234 O O . ARG A 1 160 ? 6.113 -5.664 -7.970 1.00 95.81 160 ARG A O 1
ATOM 1241 N N . TYR A 1 161 ? 4.364 -6.904 -7.285 1.00 97.25 161 TYR A N 1
ATOM 1242 C CA . TYR A 1 161 ? 3.856 -7.261 -8.614 1.00 97.25 161 TYR A CA 1
ATOM 1243 C C . TYR A 1 161 ? 2.731 -6.332 -9.087 1.00 97.25 161 TYR A C 1
ATOM 1245 O O . TYR A 1 161 ? 2.207 -6.515 -10.180 1.00 97.25 161 TYR A O 1
ATOM 1253 N N . ILE A 1 162 ? 2.304 -5.361 -8.273 1.00 97.75 162 ILE A N 1
ATOM 1254 C CA . ILE A 1 162 ? 1.246 -4.430 -8.671 1.00 97.75 162 ILE A CA 1
ATOM 1255 C C . ILE A 1 162 ? 1.832 -3.405 -9.647 1.00 97.75 162 ILE A C 1
ATOM 1257 O O . ILE A 1 162 ? 2.774 -2.673 -9.330 1.00 97.75 162 ILE A O 1
ATOM 1261 N N . ASN A 1 163 ? 1.272 -3.364 -10.853 1.00 96.69 163 ASN A N 1
ATOM 1262 C CA . ASN A 1 163 ? 1.789 -2.549 -11.943 1.00 96.69 163 ASN A CA 1
ATOM 1263 C C . ASN A 1 163 ? 1.364 -1.083 -11.845 1.00 96.69 163 ASN A C 1
ATOM 1265 O O . ASN A 1 163 ? 0.441 -0.696 -11.126 1.00 96.69 163 ASN A O 1
ATOM 1269 N N . HIS A 1 164 ? 2.043 -0.255 -12.634 1.00 95.00 164 HIS A N 1
ATOM 1270 C CA . HIS A 1 164 ? 1.679 1.140 -12.803 1.00 95.00 164 HIS A CA 1
ATOM 1271 C C . HIS A 1 164 ? 0.442 1.318 -13.696 1.00 95.00 164 HIS A C 1
ATOM 1273 O O . HIS A 1 164 ? 0.375 0.754 -14.792 1.00 95.00 164 HIS A O 1
ATOM 1279 N N . SER A 1 165 ? -0.454 2.226 -13.301 1.00 96.00 165 SER A N 1
ATOM 1280 C CA . SER A 1 165 ? -1.415 2.860 -14.209 1.00 96.00 165 SER A CA 1
ATOM 1281 C C . SER A 1 165 ? -1.459 4.379 -14.033 1.00 96.00 165 SER A C 1
ATOM 1283 O O . SER A 1 165 ? -1.328 4.886 -12.921 1.00 96.00 165 SER A O 1
ATOM 1285 N N . CYS A 1 166 ? -1.646 5.110 -15.141 1.00 94.50 166 CYS A N 1
ATOM 1286 C CA . CYS A 1 166 ? -1.945 6.551 -15.128 1.00 94.50 166 CYS A CA 1
ATOM 1287 C C . CYS A 1 166 ? -3.416 6.847 -14.767 1.00 94.50 166 CYS A C 1
ATOM 1289 O O . CYS A 1 166 ? -3.747 7.989 -14.461 1.00 94.50 166 CYS A O 1
ATOM 1291 N N . ASP A 1 167 ? -4.273 5.824 -14.789 1.00 95.50 167 ASP A N 1
ATOM 1292 C CA . ASP A 1 167 ? -5.637 5.833 -14.250 1.00 95.50 167 ASP A CA 1
ATOM 1293 C C . ASP A 1 167 ? -5.807 4.592 -13.352 1.00 95.50 167 ASP A C 1
ATOM 1295 O O . ASP A 1 167 ? -6.279 3.543 -13.805 1.00 95.50 167 ASP A O 1
ATOM 1299 N N . PRO A 1 168 ? -5.239 4.623 -12.134 1.00 97.38 168 PRO A N 1
ATOM 1300 C CA . PRO A 1 168 ? -5.170 3.452 -11.271 1.00 97.38 168 PRO A CA 1
ATOM 1301 C C . PRO A 1 168 ? -6.498 3.149 -10.574 1.00 97.38 168 PRO A C 1
ATOM 1303 O O . PRO A 1 168 ? -7.344 4.019 -10.384 1.00 97.38 168 PRO A O 1
ATOM 1306 N N . ASN A 1 169 ? -6.643 1.904 -10.123 1.00 98.38 169 ASN A N 1
ATOM 1307 C CA . ASN A 1 169 ? -7.756 1.455 -9.281 1.00 98.38 169 ASN A CA 1
ATOM 1308 C C . ASN A 1 169 ? -7.363 1.245 -7.811 1.00 98.38 169 ASN A C 1
ATOM 1310 O O . ASN A 1 169 ? -8.229 0.995 -6.969 1.00 98.38 169 ASN A O 1
ATOM 1314 N N . CYS A 1 170 ? -6.081 1.404 -7.481 1.00 98.25 170 CYS A N 1
ATOM 1315 C CA . CYS A 1 170 ? -5.573 1.419 -6.122 1.00 98.25 170 CYS A CA 1
ATOM 1316 C C . CYS A 1 170 ? -4.797 2.706 -5.803 1.00 98.25 170 CYS A C 1
ATOM 1318 O O . CYS A 1 170 ? -4.208 3.359 -6.664 1.00 98.25 170 CYS A O 1
ATOM 1320 N N . SER A 1 171 ? -4.756 3.038 -4.516 1.00 94.94 171 SER A N 1
ATOM 1321 C CA . SER A 1 171 ? -3.980 4.137 -3.941 1.00 94.94 171 SER A CA 1
ATOM 1322 C C . SER A 1 171 ? -3.148 3.645 -2.761 1.00 94.94 171 SER A C 1
ATOM 1324 O O . SER A 1 171 ? -3.565 2.736 -2.040 1.00 94.94 171 SER A O 1
ATOM 1326 N N . MET A 1 172 ? -1.978 4.249 -2.558 1.00 93.00 172 MET A N 1
ATOM 1327 C CA . MET A 1 172 ? -1.096 3.933 -1.435 1.00 93.00 172 MET A CA 1
ATOM 1328 C C . MET A 1 172 ? -1.328 4.911 -0.285 1.00 93.00 172 MET A C 1
ATOM 1330 O O . MET A 1 172 ? -1.375 6.122 -0.491 1.00 93.00 172 MET A O 1
ATOM 1334 N N . ILE A 1 173 ? -1.432 4.386 0.932 1.00 93.19 173 ILE A N 1
ATOM 1335 C CA . ILE A 1 173 ? -1.661 5.150 2.154 1.00 93.19 173 ILE A CA 1
ATOM 1336 C C . ILE A 1 173 ? -0.599 4.771 3.180 1.00 93.19 173 ILE A C 1
ATOM 1338 O O . ILE A 1 173 ? -0.467 3.612 3.582 1.00 93.19 173 ILE A O 1
ATOM 1342 N N . ILE A 1 174 ? 0.139 5.781 3.638 1.00 93.25 174 ILE A N 1
ATOM 1343 C CA . ILE A 1 174 ? 1.110 5.634 4.721 1.00 93.25 174 ILE A CA 1
ATOM 1344 C C . ILE A 1 174 ? 0.347 5.264 5.991 1.00 93.25 174 ILE A C 1
ATOM 1346 O O . ILE A 1 174 ? -0.526 6.007 6.442 1.00 93.25 174 ILE A O 1
ATOM 1350 N N . THR A 1 175 ? 0.683 4.114 6.563 1.00 92.88 175 THR A N 1
ATOM 1351 C CA . THR A 1 175 ? 0.079 3.589 7.784 1.00 92.88 175 THR A CA 1
ATOM 1352 C C . THR A 1 175 ? 1.161 3.376 8.836 1.00 92.88 175 THR A C 1
ATOM 1354 O O . THR A 1 175 ? 2.257 2.900 8.552 1.00 92.88 175 THR A O 1
ATOM 1357 N N . ARG A 1 176 ? 0.873 3.755 10.076 1.00 92.56 176 ARG A N 1
ATOM 1358 C CA . ARG A 1 176 ? 1.737 3.563 11.239 1.00 92.56 176 ARG A CA 1
ATOM 1359 C C . ARG A 1 176 ? 1.007 2.672 12.227 1.00 92.56 176 ARG A C 1
ATOM 1361 O O . ARG A 1 176 ? -0.067 3.028 12.699 1.00 92.56 176 ARG A O 1
ATOM 1368 N N . ILE A 1 177 ? 1.586 1.512 12.507 1.00 91.06 177 ILE A N 1
ATOM 1369 C CA . ILE A 1 177 ? 1.070 0.573 13.509 1.00 91.06 177 ILE A CA 1
ATOM 1370 C C . ILE A 1 177 ? 1.882 0.773 14.787 1.00 91.06 177 ILE A C 1
ATOM 1372 O O . ILE A 1 177 ? 1.369 1.259 15.790 1.00 91.06 177 ILE A O 1
ATOM 1376 N N . HIS A 1 178 ? 3.181 0.489 14.711 1.00 82.31 178 HIS A N 1
ATOM 1377 C CA . HIS A 1 178 ? 4.155 0.779 15.761 1.00 82.31 178 HIS A CA 1
ATOM 1378 C C . HIS A 1 178 ? 4.929 2.062 15.443 1.00 82.31 178 HIS A C 1
ATOM 1380 O O . HIS A 1 178 ? 4.710 2.730 14.426 1.00 82.31 178 HIS A O 1
ATOM 1386 N N . ASP A 1 179 ? 5.903 2.363 16.291 1.00 68.31 179 ASP A N 1
ATOM 1387 C CA . ASP A 1 179 ? 6.840 3.452 16.074 1.00 68.31 179 ASP A CA 1
ATOM 1388 C C . ASP A 1 179 ? 8.124 2.921 15.470 1.00 68.31 179 ASP A C 1
ATOM 1390 O O . ASP A 1 179 ? 8.697 1.969 15.991 1.00 68.31 179 ASP A O 1
ATOM 1394 N N . ASN A 1 180 ? 8.532 3.543 14.358 1.00 75.00 180 ASN A N 1
ATOM 1395 C CA . ASN A 1 180 ? 9.889 3.675 13.802 1.00 75.00 180 ASN A CA 1
ATOM 1396 C C . ASN A 1 180 ? 9.911 3.511 12.280 1.00 75.00 180 ASN A C 1
ATOM 1398 O O . ASN A 1 180 ? 10.682 4.212 11.632 1.00 75.00 180 ASN A O 1
ATOM 1402 N N . ILE A 1 181 ? 9.060 2.654 11.707 1.00 86.69 181 ILE A N 1
ATOM 1403 C CA . ILE A 1 181 ? 9.018 2.402 10.259 1.00 86.69 181 ILE A CA 1
ATOM 1404 C C . ILE A 1 181 ? 7.551 2.399 9.801 1.00 86.69 181 ILE A C 1
ATOM 1406 O O . ILE A 1 181 ? 6.774 1.579 10.294 1.00 86.69 181 ILE A O 1
ATOM 1410 N N . PRO A 1 182 ? 7.131 3.330 8.924 1.00 90.81 182 PRO A N 1
ATOM 1411 C CA . PRO A 1 182 ? 5.795 3.296 8.341 1.00 90.81 182 PRO A CA 1
ATOM 1412 C C . PRO A 1 182 ? 5.645 2.105 7.387 1.00 90.81 182 PRO A C 1
ATOM 1414 O O . PRO A 1 182 ? 6.601 1.699 6.729 1.00 90.81 182 PRO A O 1
ATOM 1417 N N . VAL A 1 183 ? 4.421 1.601 7.259 1.00 91.75 183 VAL A N 1
ATOM 1418 C CA . VAL A 1 183 ? 4.039 0.641 6.218 1.00 91.75 183 VAL A CA 1
ATOM 1419 C C . VAL A 1 183 ? 3.227 1.353 5.138 1.00 91.75 183 VAL A C 1
ATOM 1421 O O . VAL A 1 183 ? 2.525 2.332 5.408 1.00 91.75 183 VAL A O 1
ATOM 1424 N N . LEU A 1 184 ? 3.308 0.873 3.900 1.00 93.56 184 LEU A N 1
ATOM 1425 C CA . LEU A 1 184 ? 2.496 1.379 2.796 1.00 93.56 184 LEU A CA 1
ATOM 1426 C C . LEU A 1 184 ? 1.329 0.438 2.555 1.00 93.56 184 LEU A C 1
ATOM 1428 O O . LEU A 1 184 ? 1.501 -0.605 1.934 1.00 93.56 184 LEU A O 1
ATOM 1432 N N . GLY A 1 185 ? 0.145 0.813 3.030 1.00 96.06 185 GLY A N 1
ATOM 1433 C CA . GLY A 1 185 ? -1.070 0.070 2.730 1.00 96.06 185 GLY A CA 1
ATOM 1434 C C . GLY A 1 185 ? -1.607 0.444 1.352 1.00 96.06 185 GLY A C 1
ATOM 1435 O O . GLY A 1 185 ? -1.713 1.625 1.030 1.00 96.06 185 GLY A O 1
ATOM 1436 N N . ILE A 1 186 ? -1.958 -0.547 0.542 1.00 97.81 186 ILE A N 1
ATOM 1437 C CA . ILE A 1 186 ? -2.591 -0.372 -0.765 1.00 97.81 186 ILE A CA 1
ATOM 1438 C C . ILE A 1 186 ? -4.090 -0.606 -0.596 1.00 97.81 186 ILE A C 1
ATOM 1440 O O . ILE A 1 186 ? -4.513 -1.637 -0.071 1.00 97.81 186 ILE A O 1
ATOM 1444 N N . TYR A 1 187 ? -4.886 0.359 -1.042 1.00 98.19 187 TYR A N 1
ATOM 1445 C CA . TYR A 1 187 ? -6.340 0.362 -0.916 1.00 98.19 187 TYR A CA 1
ATOM 1446 C C . TYR A 1 187 ? -6.989 0.586 -2.273 1.00 98.19 187 TYR A C 1
ATOM 1448 O O . TYR A 1 187 ? -6.483 1.377 -3.070 1.00 98.19 187 TYR A O 1
ATOM 1456 N N . ALA A 1 188 ? -8.129 -0.053 -2.519 1.00 98.31 188 ALA A N 1
ATOM 1457 C CA . ALA A 1 188 ? -8.950 0.247 -3.686 1.00 98.31 188 ALA A CA 1
ATOM 1458 C C . ALA A 1 188 ? -9.441 1.707 -3.622 1.00 98.31 188 ALA A C 1
ATOM 1460 O O . ALA A 1 188 ? -9.916 2.146 -2.577 1.00 98.31 188 ALA A O 1
ATOM 1461 N N . CYS A 1 189 ? -9.333 2.462 -4.718 1.00 96.88 189 CYS A N 1
ATOM 1462 C CA . CYS A 1 189 ? -9.841 3.843 -4.816 1.00 96.88 189 CYS A CA 1
ATOM 1463 C C . CYS A 1 189 ? -11.127 3.963 -5.655 1.00 96.88 189 CYS A C 1
ATOM 1465 O O . CYS A 1 189 ? -11.686 5.050 -5.809 1.00 96.88 189 CYS A O 1
ATOM 1467 N N . ARG A 1 190 ? -11.604 2.832 -6.178 1.00 97.88 190 ARG A N 1
ATOM 1468 C CA . ARG A 1 190 ? -12.924 2.618 -6.776 1.00 97.88 190 ARG A CA 1
ATOM 1469 C C . ARG A 1 190 ? -13.307 1.148 -6.621 1.00 97.88 190 ARG A C 1
ATOM 1471 O O . ARG A 1 190 ? -12.489 0.353 -6.169 1.00 97.88 190 ARG A O 1
ATOM 1478 N N . ASP A 1 191 ? -14.517 0.784 -7.025 1.00 98.50 191 ASP A N 1
ATOM 1479 C CA . ASP A 1 191 ? -14.890 -0.627 -7.120 1.00 98.50 191 ASP A CA 1
ATOM 1480 C C . ASP A 1 191 ? -14.070 -1.324 -8.222 1.00 98.50 191 ASP A C 1
ATOM 1482 O O . ASP A 1 191 ? -13.854 -0.769 -9.307 1.00 98.50 191 ASP A O 1
ATOM 1486 N N . ILE A 1 192 ? -13.612 -2.539 -7.927 1.00 98.75 192 ILE A N 1
ATOM 1487 C CA . ILE A 1 192 ? -12.765 -3.384 -8.775 1.00 98.75 192 ILE A CA 1
ATOM 1488 C C . ILE A 1 192 ? -13.498 -4.699 -9.013 1.00 98.75 192 ILE A C 1
ATOM 1490 O O . ILE A 1 192 ? -14.018 -5.315 -8.078 1.00 98.75 192 ILE A O 1
ATOM 1494 N N . LYS A 1 193 ? -13.557 -5.131 -10.270 1.00 98.62 193 LYS A N 1
ATOM 1495 C CA . LYS A 1 193 ? -14.245 -6.370 -10.651 1.00 98.62 193 LYS A CA 1
ATOM 1496 C C . LYS A 1 193 ? -13.322 -7.580 -10.516 1.00 98.62 193 LYS A C 1
ATOM 1498 O O . LYS A 1 193 ? -12.106 -7.459 -10.635 1.00 98.62 193 LYS A O 1
ATOM 1503 N N . THR A 1 194 ? -13.909 -8.765 -10.360 1.00 98.44 194 THR A N 1
ATOM 1504 C CA . THR A 1 194 ? -13.178 -10.030 -10.518 1.00 98.44 194 THR A CA 1
ATOM 1505 C C . THR A 1 194 ? -12.449 -10.072 -11.862 1.00 98.44 194 THR A C 1
ATOM 1507 O O . THR A 1 194 ? -13.015 -9.722 -12.898 1.00 98.44 194 THR A O 1
ATOM 1510 N N . GLY A 1 195 ? -11.200 -10.523 -11.838 1.00 98.19 195 GLY A N 1
ATOM 1511 C CA . GLY A 1 195 ? -10.302 -10.626 -12.983 1.00 98.19 195 GLY A CA 1
ATOM 1512 C C . GLY A 1 195 ? -9.626 -9.315 -13.383 1.00 98.19 195 GLY A C 1
ATOM 1513 O O . GLY A 1 195 ? -8.809 -9.327 -14.297 1.00 98.19 195 GLY A O 1
ATOM 1514 N N . GLU A 1 196 ? -9.936 -8.193 -12.733 1.00 98.38 196 GLU A N 1
ATOM 1515 C CA . GLU A 1 196 ? -9.323 -6.905 -13.050 1.00 98.38 196 GLU A CA 1
ATOM 1516 C C . GLU A 1 196 ? -7.897 -6.803 -12.476 1.00 98.38 196 GLU A C 1
ATOM 1518 O O . GLU A 1 196 ? -7.643 -7.218 -11.342 1.00 98.38 196 GLU A O 1
ATOM 1523 N N . GLU A 1 197 ? -6.964 -6.246 -13.254 1.00 98.56 197 GLU A N 1
ATOM 1524 C CA . GLU 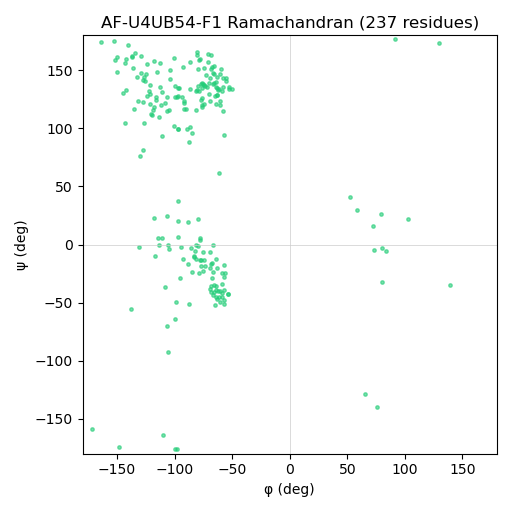A 1 197 ? -5.590 -5.978 -12.813 1.00 98.56 197 GLU A CA 1
ATOM 1525 C C . GLU A 1 197 ? -5.567 -4.839 -11.790 1.00 98.56 197 GLU A C 1
ATOM 1527 O O . GLU A 1 197 ? -6.110 -3.757 -12.023 1.00 98.56 197 GLU A O 1
ATOM 1532 N N . LEU A 1 198 ? -4.906 -5.067 -10.661 1.00 98.69 198 LEU A N 1
ATOM 1533 C CA . LEU A 1 198 ? -4.654 -4.055 -9.648 1.00 98.69 198 LEU A CA 1
ATOM 1534 C C . LEU A 1 198 ? -3.483 -3.179 -10.082 1.00 98.69 198 LEU A C 1
ATOM 1536 O O . LEU A 1 198 ? -2.452 -3.673 -10.545 1.00 98.69 198 LEU A O 1
ATOM 1540 N N . SER A 1 199 ? -3.630 -1.871 -9.909 1.00 98.25 199 SER A N 1
ATOM 1541 C CA . SER A 1 199 ? -2.604 -0.900 -10.272 1.00 98.25 199 SER A CA 1
ATOM 1542 C C . SER A 1 199 ? -2.649 0.337 -9.386 1.00 98.25 199 SER A C 1
ATOM 1544 O O . SER A 1 199 ? -3.718 0.765 -8.953 1.00 98.25 199 SER A O 1
ATOM 1546 N N . TYR A 1 200 ? -1.490 0.945 -9.144 1.00 96.00 200 TYR A N 1
ATOM 1547 C CA . TYR A 1 200 ? -1.384 2.260 -8.507 1.00 96.00 200 TYR A CA 1
ATOM 1548 C C . TYR A 1 200 ? -0.493 3.197 -9.327 1.00 96.00 200 TYR A C 1
ATOM 1550 O O . TYR A 1 200 ? 0.267 2.782 -10.209 1.00 96.00 200 TYR A O 1
ATOM 1558 N N . ASP A 1 201 ? -0.597 4.497 -9.067 1.00 92.50 201 ASP A N 1
ATOM 1559 C CA . ASP A 1 201 ? 0.313 5.463 -9.671 1.00 92.50 201 ASP A CA 1
ATOM 1560 C C . ASP A 1 201 ? 1.687 5.372 -8.985 1.00 92.50 201 ASP A C 1
ATOM 1562 O O . ASP A 1 201 ? 1.790 5.583 -7.779 1.00 92.50 201 ASP A O 1
ATOM 1566 N N . TYR A 1 202 ? 2.748 5.076 -9.743 1.00 88.81 202 TYR A N 1
ATOM 1567 C CA . TYR A 1 202 ? 4.120 4.980 -9.223 1.00 88.81 202 TYR A CA 1
ATOM 1568 C C . TYR A 1 202 ? 4.688 6.344 -8.798 1.00 88.81 202 TYR A C 1
ATOM 1570 O O . TYR A 1 202 ? 5.777 6.403 -8.237 1.00 88.81 202 TYR A O 1
ATOM 1578 N N . GLY A 1 203 ? 3.964 7.434 -9.054 1.00 78.25 203 GLY A N 1
ATOM 1579 C CA . GLY A 1 203 ? 4.286 8.768 -8.574 1.00 78.25 203 GLY A CA 1
ATOM 1580 C C . GLY A 1 203 ? 4.267 9.811 -9.682 1.00 78.25 203 GLY A C 1
ATOM 1581 O O . GLY A 1 203 ? 4.130 9.522 -10.872 1.00 78.25 203 GLY A O 1
ATOM 1582 N N . ILE A 1 204 ? 4.422 11.067 -9.279 1.00 54.00 204 ILE A N 1
ATOM 1583 C CA . ILE A 1 204 ? 4.532 12.193 -10.200 1.00 54.00 204 ILE A CA 1
ATOM 1584 C C . ILE A 1 204 ? 6.019 12.410 -10.476 1.00 54.00 204 ILE A C 1
ATOM 1586 O O . ILE A 1 204 ? 6.784 12.734 -9.574 1.00 54.00 204 ILE A O 1
ATOM 1590 N N . SER A 1 205 ? 6.428 12.237 -11.732 1.00 45.91 205 SER A N 1
ATOM 1591 C CA . SER A 1 205 ? 7.683 12.805 -12.220 1.00 45.91 205 SER A CA 1
ATOM 1592 C C . SER A 1 205 ? 7.601 14.323 -12.074 1.00 45.91 205 SER A C 1
ATOM 1594 O O . SER A 1 205 ? 6.669 14.909 -12.630 1.00 45.91 205 SER A O 1
ATOM 1596 N N . ASP A 1 206 ? 8.541 14.956 -11.370 1.00 38.53 206 ASP A N 1
ATOM 1597 C CA . ASP A 1 206 ? 8.707 16.412 -11.399 1.00 38.53 206 ASP A CA 1
ATOM 1598 C C . ASP A 1 206 ? 8.944 16.850 -12.853 1.00 38.53 206 ASP A C 1
ATOM 1600 O O . ASP A 1 206 ? 10.057 16.827 -13.371 1.00 38.53 206 ASP A O 1
ATOM 1604 N N . LEU A 1 207 ? 7.865 17.225 -13.540 1.00 37.66 207 LEU A N 1
ATOM 1605 C CA . LEU A 1 207 ? 7.899 17.872 -14.854 1.00 37.66 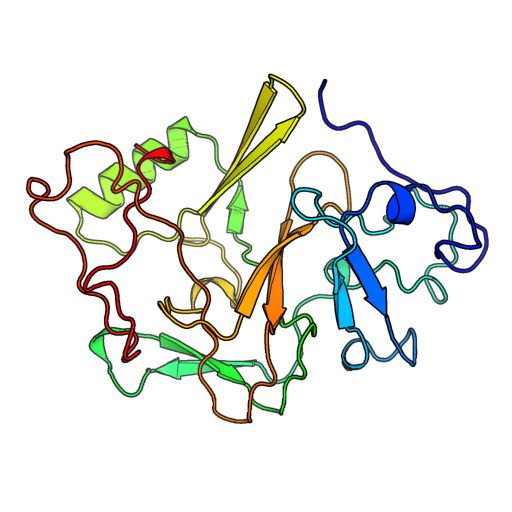207 LEU A CA 1
ATOM 1606 C C . LEU A 1 207 ? 8.160 19.387 -14.717 1.00 37.66 207 LEU A C 1
ATOM 1608 O O . LEU A 1 207 ? 8.192 20.100 -15.715 1.00 37.66 207 LEU A O 1
ATOM 1612 N N . SER A 1 208 ? 8.308 19.884 -13.483 1.00 31.72 208 SER A N 1
ATOM 1613 C CA . SER A 1 208 ? 8.468 21.297 -13.114 1.00 31.72 208 SER A CA 1
ATOM 1614 C C . SER A 1 208 ? 9.925 21.779 -13.117 1.00 31.72 208 SER A C 1
ATOM 1616 O O . SER A 1 208 ? 10.168 22.983 -13.189 1.00 31.72 208 SER A O 1
ATOM 1618 N N . GLY A 1 209 ? 10.904 20.872 -13.095 1.00 33.53 209 GLY A N 1
ATOM 1619 C CA . GLY A 1 209 ? 12.283 21.178 -13.467 1.00 33.53 209 GLY A CA 1
ATOM 1620 C C . GLY A 1 209 ? 12.468 20.834 -14.937 1.00 33.53 209 GLY A C 1
ATOM 1621 O O . GLY A 1 209 ? 12.146 19.717 -15.323 1.00 33.53 209 GLY A O 1
ATOM 1622 N N . GLY A 1 210 ? 12.959 21.765 -15.759 1.00 32.09 210 GLY A N 1
ATOM 1623 C CA . GLY A 1 210 ? 13.214 21.598 -17.198 1.00 32.09 210 GLY A CA 1
ATOM 1624 C C . GLY A 1 210 ? 14.252 20.520 -17.551 1.00 32.09 210 GLY A C 1
ATOM 1625 O O . GLY A 1 210 ? 15.281 20.817 -18.142 1.00 32.09 210 GLY A O 1
ATOM 1626 N N . VAL A 1 211 ? 13.969 19.269 -17.196 1.00 43.25 211 VAL A N 1
ATOM 1627 C CA . VAL A 1 211 ? 14.746 18.051 -17.470 1.00 43.25 211 VAL A CA 1
ATOM 1628 C C . VAL A 1 211 ? 13.950 17.117 -18.405 1.00 43.25 211 VAL A C 1
ATOM 1630 O O . VAL A 1 211 ? 14.357 15.996 -18.692 1.00 43.25 211 VAL A O 1
ATOM 1633 N N . GLY A 1 212 ? 12.796 17.585 -18.901 1.00 39.72 212 GLY A N 1
ATOM 1634 C CA . GLY A 1 212 ? 11.767 16.804 -19.598 1.00 39.72 212 GLY A CA 1
ATOM 1635 C C . GLY A 1 212 ? 12.136 16.210 -20.963 1.00 39.72 212 GLY A C 1
ATOM 1636 O O . GLY A 1 212 ? 11.305 15.510 -21.533 1.00 39.72 212 GLY A O 1
ATOM 1637 N N . GLU A 1 213 ? 13.352 16.419 -21.474 1.00 38.97 213 GLU A N 1
ATOM 1638 C CA . GLU A 1 213 ? 13.778 15.914 -22.793 1.00 38.97 213 GLU A CA 1
ATOM 1639 C C . GLU A 1 213 ? 15.134 15.175 -22.804 1.00 38.97 213 GLU A C 1
ATOM 1641 O O . GLU A 1 213 ? 15.528 14.666 -23.850 1.00 38.97 213 GLU A O 1
ATOM 1646 N N . LEU A 1 214 ? 15.857 15.071 -21.678 1.00 45.56 214 LEU A N 1
ATOM 1647 C CA . LEU A 1 214 ? 17.301 14.758 -21.709 1.00 45.56 214 LEU A CA 1
ATOM 1648 C C . LEU A 1 214 ? 17.746 13.410 -21.117 1.00 45.56 214 LEU A C 1
ATOM 1650 O O . LEU A 1 214 ? 18.935 13.115 -21.193 1.00 45.56 214 LEU A O 1
ATOM 1654 N N . GLU A 1 215 ? 16.853 12.563 -20.596 1.00 54.84 215 GLU A N 1
ATOM 1655 C CA . GLU A 1 215 ? 17.256 11.249 -20.062 1.00 54.84 215 GLU A CA 1
ATOM 1656 C C . GLU A 1 215 ? 17.042 10.116 -21.089 1.00 54.84 215 GLU A C 1
ATOM 1658 O O . GLU A 1 215 ? 15.917 9.616 -21.246 1.00 54.84 215 GLU A O 1
ATOM 1663 N N . PRO A 1 216 ? 18.094 9.666 -21.806 1.00 51.38 216 PRO A N 1
ATOM 1664 C CA . PRO A 1 216 ? 18.017 8.455 -22.609 1.00 51.38 216 PRO A CA 1
ATOM 1665 C C . PRO A 1 216 ? 17.772 7.276 -21.656 1.00 51.38 216 PRO A C 1
ATOM 1667 O O . PRO A 1 216 ? 18.517 7.108 -20.698 1.00 51.38 216 PRO A O 1
ATOM 1670 N N . ASN A 1 217 ? 16.759 6.443 -21.933 1.00 65.62 217 ASN A N 1
ATOM 1671 C CA . ASN A 1 217 ? 16.348 5.228 -21.187 1.00 65.62 217 ASN A CA 1
ATOM 1672 C C . ASN A 1 217 ? 15.112 5.332 -20.267 1.00 65.62 217 ASN A C 1
ATOM 1674 O O . ASN A 1 217 ? 14.932 4.477 -19.397 1.00 65.62 217 ASN A O 1
ATOM 1678 N N . ARG A 1 218 ? 14.196 6.289 -20.473 1.00 75.62 218 ARG A N 1
ATOM 1679 C CA . ARG A 1 218 ? 12.874 6.206 -19.819 1.00 75.62 218 ARG A CA 1
ATOM 1680 C C . ARG A 1 218 ? 12.116 4.945 -20.251 1.00 75.62 218 ARG A C 1
ATOM 1682 O O . ARG A 1 218 ? 12.013 4.640 -21.438 1.00 75.62 218 ARG A O 1
ATOM 1689 N N . THR A 1 219 ? 11.532 4.239 -19.283 1.00 83.75 219 THR A N 1
ATOM 1690 C CA . THR A 1 219 ? 10.700 3.058 -19.557 1.00 83.75 219 THR A CA 1
ATOM 1691 C C . THR A 1 219 ? 9.334 3.502 -20.071 1.00 83.75 219 THR A C 1
ATOM 1693 O O . THR A 1 219 ? 8.663 4.317 -19.436 1.00 83.75 219 THR A O 1
ATOM 1696 N N . LYS A 1 220 ? 8.914 2.989 -21.233 1.00 89.81 220 LYS A N 1
ATOM 1697 C CA . LYS A 1 220 ? 7.602 3.293 -21.821 1.00 89.81 220 LYS A CA 1
ATOM 1698 C C . LYS A 1 220 ? 6.481 2.794 -20.904 1.00 89.81 220 LYS A C 1
ATOM 1700 O O . LYS A 1 220 ? 6.532 1.664 -20.430 1.00 89.81 220 LYS A O 1
ATOM 1705 N N . CYS A 1 221 ? 5.461 3.621 -20.682 1.00 92.62 221 CYS A N 1
ATOM 1706 C CA . CYS A 1 221 ? 4.273 3.216 -19.938 1.00 92.62 221 CYS A CA 1
ATOM 1707 C C . CYS A 1 221 ? 3.356 2.381 -20.839 1.00 92.62 221 CYS A C 1
ATOM 1709 O O . CYS A 1 221 ? 3.059 2.772 -21.969 1.00 92.62 221 CYS A O 1
ATOM 1711 N N . LEU A 1 222 ? 2.903 1.239 -20.322 1.00 94.88 222 LEU A N 1
ATOM 1712 C CA . LEU A 1 222 ? 2.036 0.288 -21.022 1.00 94.88 222 LEU A CA 1
ATOM 1713 C C . LEU A 1 222 ? 0.679 0.117 -20.317 1.00 94.88 222 LEU A C 1
ATOM 1715 O O . LEU A 1 222 ? 0.021 -0.901 -20.487 1.00 94.88 222 LEU A O 1
ATOM 1719 N N . CYS A 1 223 ? 0.249 1.102 -19.519 1.00 95.00 223 CYS A N 1
ATOM 1720 C CA . CYS A 1 223 ? -0.982 0.994 -18.725 1.00 95.00 223 CYS A CA 1
ATOM 1721 C C . CYS A 1 223 ? -2.279 0.949 -19.549 1.00 95.00 223 CYS A C 1
ATOM 1723 O O . CYS A 1 223 ? -3.323 0.609 -19.011 1.00 95.00 223 CYS A O 1
ATOM 1725 N N . GLY A 1 224 ? -2.238 1.327 -20.831 1.00 93.25 224 GLY A N 1
ATOM 1726 C CA . GLY A 1 224 ? -3.405 1.311 -21.719 1.00 93.25 224 GLY A CA 1
ATOM 1727 C C . GLY A 1 224 ? -4.443 2.412 -21.467 1.00 93.25 224 GLY A C 1
ATOM 1728 O O . GLY A 1 224 ? -5.377 2.534 -22.253 1.00 93.25 224 GLY A O 1
ATOM 1729 N N . SER A 1 225 ? -4.280 3.239 -20.428 1.00 94.62 225 SER A N 1
ATOM 1730 C CA . SER A 1 225 ? -5.214 4.332 -20.139 1.00 94.62 225 SER A CA 1
ATOM 1731 C C . SER A 1 225 ? -5.215 5.418 -21.225 1.00 94.62 225 SER A C 1
ATOM 1733 O O . SER A 1 225 ? -4.175 5.756 -21.797 1.00 94.62 225 SER A O 1
ATOM 1735 N N . THR A 1 226 ? -6.377 6.032 -21.457 1.00 94.94 226 THR A N 1
ATOM 1736 C CA . THR A 1 226 ? -6.553 7.163 -22.384 1.00 94.94 226 THR A CA 1
ATOM 1737 C C . THR A 1 226 ? -5.841 8.436 -21.917 1.00 94.94 226 THR A C 1
ATOM 1739 O O . THR A 1 226 ? -5.475 9.263 -22.747 1.00 94.94 226 THR A O 1
ATOM 1742 N N . ASN A 1 227 ? -5.586 8.578 -20.612 1.00 92.62 227 ASN A N 1
ATOM 1743 C CA . ASN A 1 227 ? -4.834 9.689 -20.014 1.00 92.62 227 ASN A CA 1
ATOM 1744 C C . ASN A 1 227 ? -3.344 9.350 -19.766 1.00 92.62 227 ASN A C 1
ATOM 1746 O O . ASN A 1 227 ? -2.686 9.981 -18.937 1.00 92.62 227 ASN A O 1
ATOM 1750 N N . CYS A 1 228 ? -2.806 8.331 -20.448 1.00 93.31 228 CYS A N 1
ATOM 1751 C CA . CYS A 1 228 ? -1.442 7.849 -20.232 1.00 93.31 228 CYS A CA 1
ATOM 1752 C C . CYS A 1 228 ? -0.379 8.937 -20.465 1.00 93.31 228 CYS A C 1
ATOM 1754 O O . CYS A 1 228 ? -0.333 9.580 -21.512 1.00 93.31 228 CYS A O 1
ATOM 1756 N N . ARG A 1 229 ? 0.563 9.061 -19.520 1.00 90.50 229 ARG A N 1
ATOM 1757 C CA . ARG A 1 229 ? 1.704 10.000 -19.576 1.00 90.50 229 ARG A CA 1
ATOM 1758 C C . ARG A 1 229 ? 2.849 9.541 -20.497 1.00 90.50 229 ARG A C 1
ATOM 1760 O O . ARG A 1 229 ? 3.908 10.161 -20.533 1.00 90.50 229 ARG A O 1
ATOM 1767 N N . GLY A 1 230 ? 2.681 8.421 -21.201 1.00 89.44 230 GLY A N 1
ATOM 1768 C CA . GLY A 1 230 ? 3.630 7.868 -22.178 1.00 89.44 230 GLY A CA 1
ATOM 1769 C C . GLY A 1 230 ? 4.812 7.087 -21.590 1.00 89.44 230 GLY A C 1
ATOM 1770 O O . GLY A 1 230 ? 5.245 6.095 -22.177 1.00 89.44 230 GLY A O 1
ATOM 1771 N N . PHE A 1 231 ? 5.297 7.459 -20.406 1.00 88.94 231 PHE A N 1
ATOM 1772 C CA . PHE A 1 231 ? 6.451 6.839 -19.747 1.00 88.94 231 PHE A CA 1
ATOM 1773 C C . PHE A 1 231 ? 6.181 6.609 -18.262 1.00 88.94 231 PHE A C 1
ATOM 1775 O O . PHE A 1 231 ? 5.403 7.345 -17.652 1.00 88.94 231 PHE A O 1
ATOM 1782 N N . LEU A 1 232 ? 6.828 5.596 -17.681 1.00 86.69 232 LEU A N 1
ATOM 1783 C CA . LEU A 1 232 ? 6.784 5.389 -16.239 1.00 86.69 232 LEU A CA 1
ATOM 1784 C C . LEU A 1 232 ? 7.368 6.617 -15.511 1.00 86.69 232 LEU A C 1
ATOM 1786 O O . LEU A 1 232 ? 8.272 7.284 -16.049 1.00 86.69 232 LEU A O 1
ATOM 1790 N N . PRO A 1 233 ? 6.849 6.943 -14.314 1.00 77.19 233 PRO A N 1
ATOM 1791 C CA . PRO A 1 233 ? 7.421 7.982 -13.470 1.00 77.19 233 PRO A CA 1
ATOM 1792 C C . PRO A 1 233 ? 8.897 7.708 -13.185 1.00 77.19 233 PRO A C 1
ATOM 1794 O O . PRO A 1 233 ? 9.305 6.563 -12.998 1.00 77.19 233 PRO A O 1
ATOM 1797 N N . TYR A 1 234 ? 9.695 8.771 -13.185 1.00 66.44 234 TYR A N 1
ATOM 1798 C CA . TYR A 1 234 ? 11.094 8.725 -12.785 1.00 66.44 234 TYR A CA 1
ATOM 1799 C C . TYR A 1 234 ? 11.202 9.396 -11.421 1.00 66.44 234 TYR A C 1
ATOM 1801 O O . TYR A 1 234 ? 10.900 10.586 -11.313 1.00 66.44 234 TYR A O 1
ATOM 1809 N N . ASP A 1 235 ? 11.573 8.636 -10.393 1.00 65.12 235 ASP A N 1
ATOM 1810 C CA . ASP A 1 235 ? 11.725 9.184 -9.049 1.00 65.12 235 ASP A CA 1
ATOM 1811 C C . ASP A 1 235 ? 13.133 9.762 -8.876 1.00 65.12 235 ASP A C 1
ATOM 1813 O O . ASP A 1 235 ? 14.113 9.044 -8.660 1.00 65.12 235 ASP A O 1
ATOM 1817 N N . SER A 1 236 ? 13.231 11.087 -8.979 1.00 58.88 236 SER A N 1
ATOM 1818 C CA . SER A 1 236 ? 14.469 11.819 -8.730 1.00 58.88 236 SER A CA 1
ATOM 1819 C C . SER A 1 236 ? 14.896 11.792 -7.262 1.00 58.88 236 SER A C 1
ATOM 1821 O O . SER A 1 236 ? 16.060 12.060 -6.979 1.00 58.88 236 SER A O 1
ATOM 1823 N N . LYS A 1 237 ? 14.008 11.437 -6.322 1.00 57.28 237 LYS A N 1
ATOM 1824 C CA . LYS A 1 237 ? 14.301 11.431 -4.880 1.00 57.28 237 LYS A CA 1
ATOM 1825 C C . LYS A 1 237 ? 15.191 10.269 -4.437 1.00 57.28 237 LYS A C 1
ATOM 1827 O O . LYS A 1 237 ? 15.664 10.292 -3.299 1.00 57.28 237 LYS A O 1
ATOM 1832 N N . ILE A 1 238 ? 15.381 9.262 -5.292 1.00 54.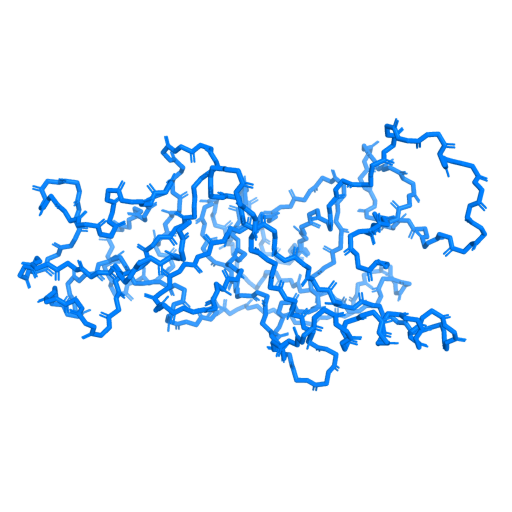47 238 ILE A N 1
ATOM 1833 C CA . ILE A 1 238 ? 16.240 8.090 -5.040 1.00 54.47 238 ILE A CA 1
ATOM 1834 C C . ILE A 1 238 ? 17.672 8.313 -5.590 1.00 54.47 238 ILE A C 1
ATOM 1836 O O . ILE A 1 238 ? 18.592 7.558 -5.251 1.00 54.47 238 ILE A O 1
ATOM 1840 N N . MET A 1 239 ? 17.879 9.354 -6.414 1.00 49.94 239 MET A N 1
ATOM 1841 C CA . MET A 1 239 ? 19.183 9.691 -7.012 1.00 49.94 239 MET A CA 1
ATOM 1842 C C . MET A 1 239 ? 20.184 10.300 -6.030 1.00 49.94 239 MET A C 1
ATOM 1844 O O . MET A 1 239 ? 19.779 11.157 -5.218 1.00 49.94 239 MET A O 1
#

Foldseek 3Di:
DADDWAAFAQAAEDDVVSVGRQHVQAQWDWDADALPPLLRTFIGGNHPQGFHEAHAPRYNYDPRRYSSDRQVVFFDPQWDWDQDPPNVLPIFIFHQAKRAARRWGGWWAADWDDLVVLLVVVVVCVVVVHDFQWDWDWRDDPPDTDIIIGGCPPPTDPNSRQAADPDFQKDWGFYHHGPDHTITIIGGRHIHHRGDTHHDQSDDAPPVPVPVPPDPPFAADPNPDPPDPGGHHDDPVSD